Protein AF-A0A8T2REL7-F1 (afdb_monomer)

InterPro domains:
  IPR000504 RNA recognition motif domain [PF00076] (179-246)
  IPR000504 RNA recognition motif domain [PS50102] (177-253)
  IPR000504 RNA recognition motif domain [SM00360] (178-249)
  IPR002698 5-formyltetrahydrofolate cyclo-ligase [PF01812] (17-100)
  IPR002698 5-formyltetrahydrofolate cyclo-ligase [PTHR13017] (2-169)
  IPR012677 Nucleotide-binding alpha-beta plait domain superfamily [G3DSA:3.30.70.330] (175-254)
  IPR024185 5-formyltetrahydrofolate cyclo-ligase-like domain superfamily [G3DSA:3.40.50.10420] (6-113)
  IPR035979 RNA-binding domain superfamily [SSF54928] (173-249)
  IPR037171 NagB/RpiA transferase-like [SSF100950] (8-119)

Secondary structure (DSSP, 8-state):
-GGGGSHHHHHHHPPP--TT-----SEEEE--SEE-TTT--EE--SS-HHHHHHHHHHHTTS--TTSEEEEE--GGGB-S---GGG--TT----SEEE-SS-EEE----SPPP-S--GGG--HHHHHH-HHHHHHHHHHHHHHSSPPP-----------------HHHHHHHSTT--EEEEES--TT--HHHHHHHHHTTT--EEEEEEE--TTSPPEEEEEE-TT--HHHHHHHHTT-EETTEE-EEEE---------

Mean predicted aligned error: 15.56 Å

Sequence (259 aa):
MAEACTPAGVAKYGKPLGLDAKLKVDLIVIGSVAVNPKTGARLGKGEGFAELEYGMLRHMGAIDDSTLVVTSVHDKQLVDDIPTEKLKAHDVPVDVICTPTHIIHTNTTIPKPKGIYWELLSPEKLGQILVLRQLKKQIEEQTGTKLPTGPSEKLPPTAQRKPMRQSIVYERTGNEPCIFVWNLDISTTWRDLRDHASKEGAEVVRVNIFRKGNSRPMARILFKEGTEIENLVNALDKSELRGSMIRAKVNSVPTDGKS

Solvent-accessible surface area (backbone atoms only — not comparable to full-atom values): 15258 Å² total; per-residue (Å²): 120,76,59,51,82,36,77,69,23,36,71,71,74,51,77,90,77,62,84,82,51,90,54,80,48,69,69,44,81,48,80,53,67,32,32,16,70,72,52,13,37,60,39,58,94,78,84,57,59,69,42,48,54,50,10,52,36,31,65,50,63,22,38,56,93,83,36,42,31,33,32,62,46,56,73,88,30,54,39,90,88,55,67,71,89,76,58,54,77,56,51,64,50,32,42,33,42,38,35,96,87,49,77,45,73,18,78,41,84,65,68,64,48,84,31,73,64,44,58,72,38,18,63,57,56,42,69,70,37,62,68,57,44,52,50,53,52,52,49,26,66,74,69,75,44,84,74,60,65,17,67,81,61,87,70,70,83,64,79,67,76,53,73,66,50,75,66,62,52,47,69,74,45,71,87,56,46,48,39,38,36,33,53,37,39,85,84,66,49,61,62,60,54,44,57,59,54,35,71,76,73,45,60,68,73,44,65,49,78,49,78,57,87,92,51,62,22,33,34,41,39,32,36,46,82,93,60,68,58,70,61,51,28,63,62,45,32,67,33,77,48,92,93,22,61,25,39,43,39,71,74,73,78,80,73,88,75,85,127

Foldseek 3Di:
DVLCVDPVNCVVPNDDDALLDDAAAQEDEDEFQAAALQAQQTHHPPQCVVLQVQQSCLVSVRDDQNRAYEYEDEPVRHDNPDDLVPDDLS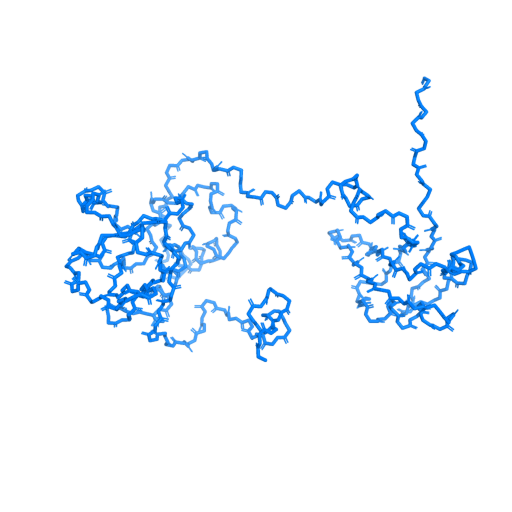RAGHQWYDYPVDIGGNVHPRGGHNHDPQQQAAPVNCVVDVSNVVVQVVVCVVVVHHHHHHHHDDRDPPPPVPVCPPVNVCVVPPPFWKKKKWQADPPDDQCLVQVQLCVVVWAWPDKDWDDDPPGTIMIMTTTDPPDPNVVSQVSQAQDDGPNTRMHMDTDDDPDPDDD

Structure (mmCIF, N/CA/C/O backbone):
data_AF-A0A8T2REL7-F1
#
_entry.id   AF-A0A8T2REL7-F1
#
loop_
_atom_site.group_PDB
_atom_site.id
_atom_site.type_symbol
_atom_site.label_atom_id
_atom_site.label_alt_id
_atom_site.label_comp_id
_atom_site.label_asym_id
_atom_site.label_entity_id
_atom_site.label_seq_id
_atom_site.pdbx_PDB_ins_code
_atom_site.Cartn_x
_atom_site.Cartn_y
_atom_site.Cartn_z
_atom_site.occupancy
_atom_site.B_iso_or_equiv
_atom_site.auth_seq_id
_atom_site.auth_comp_id
_atom_site.auth_asym_id
_atom_site.auth_atom_id
_atom_site.pdbx_PDB_model_num
ATOM 1 N N . MET A 1 1 ? -1.661 2.181 -24.372 1.00 51.91 1 MET A N 1
ATOM 2 C CA . MET A 1 1 ? -2.198 2.142 -22.990 1.00 51.91 1 MET A CA 1
ATOM 3 C C . MET A 1 1 ? -1.220 1.566 -21.963 1.00 51.91 1 MET A C 1
ATOM 5 O O . MET A 1 1 ? -1.124 2.154 -20.898 1.00 51.91 1 MET A O 1
ATOM 9 N N . ALA A 1 2 ? -0.452 0.504 -22.255 1.00 62.19 2 ALA A N 1
ATOM 10 C CA . ALA A 1 2 ? 0.464 -0.120 -21.280 1.00 62.19 2 ALA A CA 1
ATOM 11 C C . ALA A 1 2 ? 1.535 0.817 -20.670 1.00 62.19 2 ALA A C 1
ATOM 13 O O . ALA A 1 2 ? 1.955 0.611 -19.535 1.00 62.19 2 ALA A O 1
ATOM 14 N N . GLU A 1 3 ? 1.950 1.871 -21.387 1.00 75.06 3 GLU A N 1
ATOM 15 C CA . GLU A 1 3 ? 2.966 2.824 -20.910 1.00 75.06 3 GLU A CA 1
ATOM 16 C C . GLU A 1 3 ? 2.556 3.501 -19.590 1.00 75.06 3 GLU A C 1
ATOM 18 O O . GLU A 1 3 ? 3.407 3.680 -18.720 1.00 75.06 3 GLU A O 1
ATOM 23 N N . ALA A 1 4 ? 1.262 3.796 -19.397 1.00 70.94 4 ALA A N 1
ATOM 24 C CA . ALA A 1 4 ? 0.735 4.481 -18.213 1.00 70.94 4 ALA A CA 1
ATOM 25 C C . ALA A 1 4 ? 0.871 3.668 -16.912 1.00 70.94 4 ALA A C 1
ATOM 27 O O . ALA A 1 4 ? 0.966 4.259 -15.842 1.00 70.94 4 ALA A O 1
ATOM 28 N N . CYS A 1 5 ? 0.948 2.335 -16.993 1.00 72.88 5 CYS A N 1
ATOM 29 C CA . CYS A 1 5 ? 1.114 1.445 -15.837 1.00 72.88 5 CYS A CA 1
ATOM 30 C C . CYS A 1 5 ? 2.578 1.313 -15.376 1.00 72.88 5 CYS A C 1
ATOM 32 O O . CYS A 1 5 ? 2.878 0.550 -14.461 1.00 72.88 5 CYS A O 1
ATOM 34 N N . THR A 1 6 ? 3.509 2.034 -16.009 1.00 82.31 6 THR A N 1
ATOM 35 C CA . THR A 1 6 ? 4.918 2.089 -15.596 1.00 82.31 6 THR A CA 1
ATOM 36 C C . THR A 1 6 ? 5.174 3.310 -14.706 1.00 82.31 6 THR A C 1
ATOM 38 O O . THR A 1 6 ? 4.493 4.322 -14.862 1.00 82.31 6 THR A O 1
ATOM 41 N N . PRO A 1 7 ? 6.204 3.310 -13.838 1.00 75.69 7 PRO A N 1
ATOM 42 C CA . PRO A 1 7 ? 6.551 4.500 -13.055 1.00 75.69 7 PRO A CA 1
ATOM 43 C C . PRO A 1 7 ? 6.806 5.750 -13.915 1.00 75.69 7 PRO A C 1
ATOM 45 O O . PRO A 1 7 ? 6.457 6.859 -13.519 1.00 75.69 7 PRO A O 1
ATOM 48 N N . ALA A 1 8 ? 7.392 5.575 -15.106 1.00 77.75 8 ALA A N 1
ATOM 49 C CA . ALA A 1 8 ? 7.617 6.665 -16.054 1.00 77.75 8 ALA A CA 1
ATOM 50 C C . ALA A 1 8 ? 6.302 7.172 -16.667 1.00 77.75 8 ALA A C 1
ATOM 52 O O . ALA A 1 8 ? 6.114 8.378 -16.809 1.00 77.75 8 ALA A O 1
ATOM 53 N N . GLY A 1 9 ? 5.381 6.260 -16.981 1.00 86.06 9 GLY A N 1
ATOM 54 C CA . GLY A 1 9 ? 4.047 6.601 -17.459 1.00 86.06 9 GLY A CA 1
ATOM 55 C C . GLY A 1 9 ? 3.217 7.330 -16.415 1.00 86.06 9 GLY A C 1
ATOM 56 O O . GLY A 1 9 ? 2.662 8.376 -16.727 1.00 86.06 9 GLY A O 1
ATOM 57 N N . VAL A 1 10 ? 3.192 6.851 -15.168 1.00 84.38 10 VAL A N 1
ATOM 58 C CA . VAL A 1 10 ? 2.500 7.538 -14.064 1.00 84.38 10 VAL A CA 1
ATOM 59 C C . VAL A 1 10 ? 3.053 8.951 -13.877 1.00 84.38 10 VAL A C 1
ATOM 61 O O . VAL A 1 10 ? 2.277 9.888 -13.740 1.00 84.38 10 VAL A O 1
ATOM 64 N N . ALA A 1 11 ? 4.373 9.146 -13.946 1.00 80.62 11 ALA A N 1
ATOM 65 C CA . ALA A 1 11 ? 4.969 10.479 -13.836 1.00 80.62 11 ALA A CA 1
ATOM 66 C C . ALA A 1 11 ? 4.634 11.407 -15.021 1.00 80.62 11 ALA A C 1
ATOM 68 O O . ALA A 1 11 ? 4.590 12.624 -14.857 1.00 80.62 11 ALA A O 1
ATOM 69 N N . LYS A 1 12 ? 4.433 10.847 -16.219 1.00 83.62 12 LYS A N 1
ATOM 70 C CA . LYS A 1 12 ? 4.154 11.594 -17.455 1.00 83.62 12 LYS A CA 1
ATOM 71 C C . LYS A 1 12 ? 2.673 11.929 -17.627 1.00 83.62 12 LYS A C 1
ATOM 73 O O . LYS A 1 12 ? 2.352 13.012 -18.104 1.00 83.62 12 LYS A O 1
ATOM 78 N N . TYR A 1 13 ? 1.796 10.987 -17.296 1.00 86.81 13 TYR A N 1
ATOM 79 C CA . TYR A 1 13 ? 0.359 11.053 -17.573 1.00 86.81 13 TYR A CA 1
ATOM 80 C C . TYR A 1 13 ? -0.488 11.249 -16.312 1.00 86.81 13 TYR A C 1
ATOM 82 O O . TYR A 1 13 ? -1.640 11.664 -16.411 1.00 86.81 13 TYR A O 1
ATOM 90 N N . GLY A 1 14 ? 0.054 10.937 -15.135 1.00 83.69 14 GLY A N 1
ATOM 91 C CA . GLY A 1 14 ? -0.641 11.083 -13.864 1.00 83.69 14 GLY A CA 1
ATOM 92 C C . GLY A 1 14 ? -0.699 12.535 -13.400 1.00 83.69 14 GLY A C 1
ATOM 93 O O . GLY A 1 14 ? 0.220 13.325 -13.622 1.00 83.69 14 GLY A O 1
ATOM 94 N N . LYS A 1 15 ? -1.783 12.874 -12.703 1.00 84.50 15 LYS A N 1
ATOM 95 C CA . LYS A 1 15 ? -1.916 14.136 -11.976 1.00 84.50 15 LYS A CA 1
ATOM 96 C C . LYS A 1 15 ? -1.594 13.881 -10.500 1.00 84.50 15 LYS A C 1
ATOM 98 O O . LYS A 1 15 ? -2.269 13.048 -9.896 1.00 84.50 15 LYS A O 1
ATOM 103 N N . PRO A 1 16 ? -0.600 14.566 -9.906 1.00 82.25 16 PRO A N 1
ATOM 104 C CA 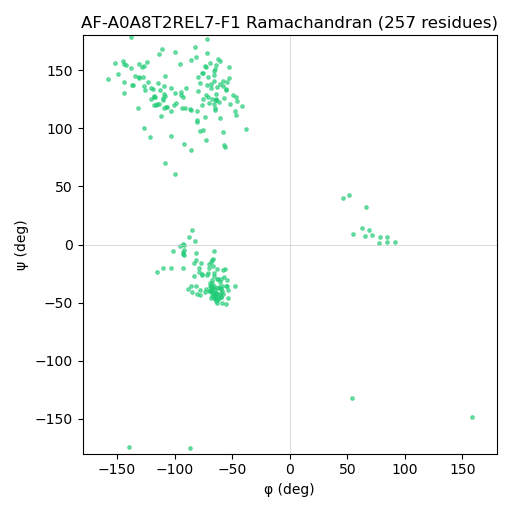. PRO A 1 16 ? -0.339 14.460 -8.476 1.00 82.25 16 PRO A CA 1
ATOM 105 C C . PRO A 1 16 ? -1.577 14.854 -7.666 1.00 82.25 16 PRO A C 1
ATOM 107 O O . PRO A 1 16 ? -2.230 15.852 -7.979 1.00 82.25 16 PRO A O 1
ATOM 110 N N . LEU A 1 17 ? -1.879 14.078 -6.627 1.00 82.38 17 LEU A N 1
ATOM 111 C CA . LEU A 1 17 ? -2.974 14.345 -5.699 1.00 82.38 17 LEU A CA 1
ATOM 112 C C . LEU A 1 17 ? -2.400 14.684 -4.323 1.00 82.38 17 LEU A C 1
ATOM 114 O O . LEU A 1 17 ? -1.488 14.009 -3.843 1.00 82.38 17 LEU A O 1
ATOM 118 N N . GLY A 1 18 ? -2.918 15.755 -3.723 1.00 82.75 18 GLY A N 1
ATOM 119 C CA . GLY A 1 18 ? -2.657 16.112 -2.330 1.00 82.75 18 GLY A CA 1
ATOM 120 C C . GLY A 1 18 ? -3.553 15.330 -1.367 1.00 82.75 18 GLY A C 1
ATOM 121 O O . GLY A 1 18 ? -4.508 14.675 -1.784 1.00 82.75 18 GLY A O 1
ATOM 122 N N . LEU A 1 19 ? -3.257 15.426 -0.069 1.00 80.69 19 LEU A N 1
ATOM 123 C CA . LEU A 1 19 ? -4.054 14.810 1.005 1.00 80.69 19 LEU A CA 1
ATOM 124 C C . LEU A 1 19 ? -5.457 15.430 1.147 1.00 80.69 19 LEU A C 1
ATOM 126 O O . LEU A 1 19 ? -6.350 14.827 1.724 1.00 80.69 19 LEU A O 1
ATOM 130 N N . ASP A 1 20 ? -5.654 16.621 0.596 1.00 83.00 20 ASP A N 1
ATOM 131 C CA . ASP A 1 20 ? -6.901 17.381 0.539 1.00 83.00 20 ASP A CA 1
ATOM 132 C C . ASP A 1 20 ? -7.720 17.113 -0.738 1.00 83.00 20 ASP A C 1
ATOM 134 O O . ASP A 1 20 ? -8.799 17.682 -0.932 1.00 83.00 20 ASP A O 1
ATOM 138 N N . ALA A 1 21 ? -7.221 16.253 -1.633 1.00 85.81 21 ALA A N 1
ATOM 139 C CA . ALA A 1 21 ? -7.908 15.927 -2.872 1.00 85.81 21 ALA A CA 1
ATOM 140 C C . ALA A 1 21 ? -9.245 15.225 -2.594 1.00 85.81 21 ALA A C 1
ATOM 142 O O . ALA A 1 21 ? -9.302 14.173 -1.959 1.00 85.81 21 ALA A O 1
ATOM 143 N N . LYS A 1 22 ? -10.327 15.775 -3.151 1.00 87.69 22 LYS A N 1
ATOM 144 C CA . LYS A 1 22 ? -11.651 15.148 -3.127 1.00 87.69 22 LYS A CA 1
ATOM 145 C C . LYS A 1 22 ? -11.726 14.096 -4.224 1.00 87.69 22 LYS A C 1
ATOM 147 O O . LYS A 1 22 ? -11.831 14.433 -5.402 1.00 87.69 22 LYS A O 1
ATOM 152 N N . LEU A 1 23 ? -11.657 12.832 -3.832 1.00 89.12 23 LEU A N 1
ATOM 153 C CA . LEU A 1 23 ? -11.758 11.695 -4.736 1.00 89.12 23 LEU A CA 1
ATOM 154 C C . LEU A 1 23 ? -12.627 10.612 -4.095 1.00 89.12 23 LEU A C 1
ATOM 156 O O . LEU A 1 23 ? -12.676 10.512 -2.875 1.00 89.12 23 LEU A O 1
ATOM 160 N N . LYS A 1 24 ? -13.301 9.807 -4.912 1.00 94.31 24 LYS A N 1
ATOM 161 C CA . LYS A 1 24 ? -13.996 8.595 -4.474 1.00 94.31 24 LYS A CA 1
ATOM 162 C C . LYS A 1 24 ? -13.339 7.419 -5.181 1.00 94.31 24 LYS A C 1
ATOM 164 O O . LYS A 1 24 ? -13.156 7.471 -6.395 1.00 94.31 24 LYS A O 1
ATOM 169 N N . VAL A 1 25 ? -12.939 6.402 -4.422 1.00 95.44 25 VAL A N 1
ATOM 170 C CA . VAL A 1 25 ? -12.440 5.140 -4.974 1.00 95.44 25 VAL A CA 1
ATOM 171 C C . VAL A 1 25 ? -13.499 4.071 -4.756 1.00 95.44 25 VAL A C 1
ATOM 173 O O . VAL A 1 25 ? -13.848 3.741 -3.619 1.00 95.44 25 VAL A O 1
ATOM 176 N N . ASP A 1 26 ? -13.989 3.522 -5.861 1.00 94.81 26 ASP A N 1
ATOM 177 C CA . ASP A 1 26 ? -14.976 2.439 -5.854 1.00 94.81 26 ASP A CA 1
ATOM 178 C C . ASP A 1 26 ? -14.315 1.067 -5.668 1.00 94.81 26 ASP A C 1
ATOM 180 O O . ASP A 1 26 ? -14.920 0.139 -5.129 1.00 94.81 26 ASP A O 1
ATOM 184 N N . LEU A 1 27 ? -13.048 0.952 -6.084 1.00 96.62 27 LEU A N 1
ATOM 185 C CA . LEU A 1 27 ? -12.304 -0.298 -6.113 1.00 96.62 27 LEU A CA 1
ATOM 186 C C . LEU A 1 27 ? -10.823 -0.112 -5.759 1.00 96.62 27 LEU A C 1
ATOM 188 O O . LEU A 1 27 ? -10.116 0.683 -6.376 1.00 96.62 27 LEU A O 1
ATOM 192 N N . ILE A 1 28 ? -10.334 -0.936 -4.835 1.00 97.62 28 ILE A N 1
ATOM 193 C CA . ILE A 1 28 ? -8.916 -1.092 -4.511 1.00 97.62 28 ILE A CA 1
ATOM 194 C C . ILE A 1 28 ? -8.447 -2.449 -5.021 1.00 97.62 28 ILE A C 1
ATOM 196 O O . ILE A 1 28 ? -9.020 -3.476 -4.670 1.00 97.62 28 ILE A O 1
ATOM 200 N N . VAL A 1 29 ? -7.365 -2.462 -5.799 1.00 97.31 29 VAL A N 1
ATOM 201 C CA . VAL A 1 29 ? -6.674 -3.701 -6.174 1.00 97.31 29 VAL A CA 1
ATOM 202 C C . VAL A 1 29 ? -5.407 -3.825 -5.340 1.00 97.31 29 VAL A C 1
ATOM 204 O O . VAL A 1 29 ? -4.497 -3.008 -5.467 1.00 97.31 29 VAL A O 1
ATOM 207 N N . ILE A 1 30 ? -5.346 -4.847 -4.488 1.00 96.19 30 ILE A N 1
ATOM 208 C CA . ILE A 1 30 ? -4.239 -5.077 -3.559 1.00 96.19 30 ILE A CA 1
ATOM 209 C C . ILE A 1 30 ? -3.484 -6.362 -3.902 1.00 96.19 30 ILE A C 1
ATOM 211 O O . ILE A 1 30 ? -4.071 -7.393 -4.241 1.00 96.19 30 ILE A O 1
ATOM 215 N N . GLY A 1 31 ? -2.156 -6.309 -3.819 1.00 94.81 31 GLY A N 1
ATOM 216 C CA . GLY A 1 31 ? -1.303 -7.481 -4.007 1.00 94.81 31 GLY A CA 1
ATOM 217 C C . GLY A 1 31 ? -1.280 -8.376 -2.767 1.00 94.81 31 GLY A C 1
ATOM 218 O O . GLY A 1 31 ? -1.153 -7.883 -1.645 1.00 94.81 31 GLY A O 1
ATOM 219 N N . SER A 1 32 ? -1.326 -9.691 -2.981 1.00 96.69 32 SER A N 1
ATOM 220 C CA . SER A 1 32 ? -1.293 -10.697 -1.912 1.00 96.69 32 SER A CA 1
ATOM 221 C C . SER A 1 32 ? -0.252 -11.781 -2.206 1.00 96.69 32 SER A C 1
ATOM 223 O O . SER A 1 32 ? -0.044 -12.169 -3.354 1.00 96.69 32 SER A O 1
ATOM 225 N N . VAL A 1 33 ? 0.415 -12.272 -1.159 1.00 96.44 33 VAL A N 1
ATOM 226 C CA . VAL A 1 33 ? 1.279 -13.463 -1.211 1.00 96.44 33 VAL A CA 1
ATOM 227 C C . VAL A 1 33 ? 0.430 -14.727 -1.127 1.00 96.44 33 VAL A C 1
ATOM 229 O O . VAL A 1 33 ? 0.672 -15.668 -1.878 1.00 96.44 33 VAL A O 1
ATOM 232 N N . ALA A 1 34 ? -0.570 -14.734 -0.250 1.00 97.06 34 ALA A N 1
ATOM 233 C CA . ALA A 1 34 ? -1.530 -15.820 -0.103 1.00 97.06 34 ALA A CA 1
ATOM 234 C C . ALA A 1 34 ? -2.868 -15.278 0.418 1.00 97.06 34 ALA A C 1
ATOM 236 O O . ALA A 1 34 ? -2.896 -14.209 1.034 1.00 97.06 34 ALA A O 1
ATOM 237 N N . VAL A 1 35 ? -3.966 -15.986 0.155 1.00 98.25 35 VAL A N 1
ATOM 238 C CA . VAL A 1 35 ? -5.318 -15.560 0.538 1.00 98.25 35 VAL A CA 1
ATOM 239 C C . VAL A 1 35 ? -6.166 -16.762 0.928 1.00 98.25 35 VAL A C 1
ATOM 241 O O . VAL A 1 35 ? -6.119 -17.794 0.265 1.00 98.25 35 VAL A O 1
ATOM 244 N N . ASN A 1 36 ? -6.977 -16.607 1.969 1.00 98.31 36 ASN A N 1
ATOM 245 C CA . ASN A 1 36 ? -7.982 -17.581 2.347 1.00 98.31 36 ASN A CA 1
ATOM 246 C C . ASN A 1 36 ? -9.291 -17.322 1.584 1.00 98.31 36 ASN A C 1
ATOM 248 O O . ASN A 1 36 ? -9.910 -16.272 1.783 1.00 98.31 36 ASN A O 1
ATOM 252 N N . PRO A 1 37 ? -9.740 -18.260 0.726 1.00 97.75 37 PRO A N 1
ATOM 253 C CA . PRO A 1 37 ? -10.913 -18.053 -0.119 1.00 97.75 37 PRO A CA 1
ATOM 254 C C . PRO A 1 37 ? -12.236 -18.019 0.654 1.00 97.75 37 PRO A C 1
ATOM 256 O O . PRO A 1 37 ? -13.214 -17.483 0.143 1.00 97.75 37 PRO A O 1
ATOM 259 N N . LYS A 1 38 ? -12.278 -18.571 1.873 1.00 97.38 38 LYS A N 1
ATOM 260 C CA . LYS A 1 38 ? -13.487 -18.633 2.709 1.00 97.38 38 LYS A CA 1
ATOM 261 C C . LYS A 1 38 ? -13.643 -17.398 3.586 1.00 97.38 38 LYS A C 1
ATOM 263 O O . LYS A 1 38 ? -14.758 -16.952 3.810 1.00 97.38 38 LYS A O 1
ATOM 268 N N . THR A 1 39 ? -12.538 -16.872 4.114 1.00 97.94 39 THR A N 1
ATOM 269 C CA . THR A 1 39 ? -12.576 -15.766 5.084 1.00 97.94 39 THR A CA 1
ATOM 270 C C . THR A 1 39 ? -12.205 -14.421 4.477 1.00 97.94 39 THR A C 1
ATOM 272 O O . THR A 1 39 ? -12.515 -13.392 5.068 1.00 97.94 39 THR A O 1
ATOM 275 N N . GLY A 1 40 ? -11.512 -14.395 3.334 1.00 97.88 40 GLY A N 1
ATOM 276 C CA . GLY A 1 40 ? -10.927 -13.175 2.773 1.00 97.88 40 GLY A CA 1
ATOM 277 C C . GLY A 1 40 ? -9.715 -12.654 3.549 1.00 97.88 40 GLY A C 1
ATOM 278 O O . GLY A 1 40 ? -9.211 -11.571 3.246 1.00 97.88 40 GLY A O 1
ATOM 279 N N . ALA A 1 41 ? -9.215 -13.413 4.529 1.00 98.00 41 ALA A N 1
ATOM 280 C CA . ALA A 1 41 ? -7.944 -13.119 5.172 1.00 98.00 41 ALA A CA 1
ATOM 281 C C . ALA A 1 41 ? -6.813 -13.217 4.141 1.00 98.00 41 ALA A C 1
ATOM 283 O O . ALA A 1 41 ? -6.759 -14.169 3.359 1.00 98.00 41 ALA A O 1
ATOM 284 N N . ARG A 1 42 ? -5.893 -12.252 4.138 1.00 96.31 42 ARG A N 1
ATOM 285 C CA . ARG A 1 42 ? -4.751 -12.249 3.217 1.00 96.31 42 ARG A CA 1
ATOM 286 C C . ARG A 1 42 ? -3.432 -12.107 3.950 1.00 96.31 42 ARG A C 1
ATOM 288 O O . ARG A 1 42 ? -3.347 -11.476 4.998 1.00 96.31 42 ARG A O 1
ATOM 295 N N . LEU A 1 43 ? -2.388 -12.625 3.319 1.00 95.31 43 LEU A N 1
ATOM 296 C CA . LEU A 1 43 ? -1.007 -12.427 3.716 1.00 95.31 43 LEU A CA 1
ATOM 297 C C . LEU A 1 43 ? -0.319 -11.527 2.688 1.00 95.31 43 LEU A C 1
ATOM 299 O O . LEU A 1 43 ? -0.215 -11.873 1.510 1.00 95.31 43 LEU A O 1
ATOM 303 N N . GLY A 1 44 ? 0.141 -10.356 3.124 1.00 91.25 44 GLY A N 1
ATOM 304 C CA . GLY A 1 44 ? 0.998 -9.478 2.326 1.00 91.25 44 GLY A CA 1
ATOM 305 C C . GLY A 1 44 ? 2.481 -9.832 2.466 1.00 91.25 44 GLY A C 1
ATOM 306 O O . GLY A 1 44 ? 2.858 -10.770 3.160 1.00 91.25 44 GLY A O 1
ATOM 307 N N . LYS A 1 45 ? 3.357 -9.026 1.856 1.00 88.06 45 LYS A N 1
ATOM 308 C CA . LYS A 1 45 ? 4.817 -9.155 2.038 1.00 88.06 45 LYS A CA 1
ATOM 309 C C . LYS A 1 45 ? 5.298 -8.805 3.456 1.00 88.06 45 LYS A C 1
ATOM 311 O O . LYS A 1 45 ? 6.445 -9.081 3.785 1.00 88.06 45 LYS A O 1
ATOM 316 N N . GLY A 1 46 ? 4.443 -8.181 4.272 1.00 84.25 46 GLY A N 1
ATOM 317 C CA . GLY A 1 46 ? 4.730 -7.835 5.669 1.00 84.25 46 GLY A CA 1
ATOM 318 C C . GLY A 1 46 ? 5.337 -6.446 5.894 1.00 84.25 46 GLY A C 1
ATOM 319 O O . GLY A 1 46 ? 5.615 -6.088 7.031 1.00 84.25 46 GLY A O 1
ATOM 320 N N . GLU A 1 47 ? 5.525 -5.635 4.847 1.00 82.44 47 GLU A N 1
ATOM 321 C CA . GLU A 1 47 ? 6.109 -4.289 4.987 1.00 82.44 47 GLU A CA 1
ATOM 322 C C . GLU A 1 47 ? 5.107 -3.233 5.496 1.00 82.44 47 GLU A C 1
ATOM 324 O O . GLU A 1 47 ? 5.518 -2.201 6.033 1.00 82.44 47 GLU A O 1
ATOM 329 N N . GLY A 1 48 ? 3.799 -3.483 5.368 1.00 88.00 48 GLY A N 1
ATOM 330 C CA . GLY A 1 48 ? 2.738 -2.593 5.856 1.00 88.00 48 GLY A CA 1
ATOM 331 C C . GLY A 1 48 ? 2.344 -1.455 4.904 1.00 88.00 48 GLY A C 1
ATOM 332 O O . GLY A 1 48 ? 1.542 -0.603 5.274 1.00 88.00 48 GLY A O 1
ATOM 333 N N . PHE A 1 49 ? 2.933 -1.372 3.704 1.00 88.06 49 PHE A N 1
ATOM 334 C CA . PHE A 1 49 ? 2.686 -0.253 2.782 1.00 88.06 49 PHE A CA 1
ATOM 335 C C . PHE A 1 49 ? 1.258 -0.226 2.238 1.00 88.06 49 PHE A C 1
ATOM 337 O O . PHE A 1 49 ? 0.658 0.841 2.180 1.00 88.06 49 PHE A O 1
ATOM 344 N N . ALA A 1 50 ? 0.699 -1.381 1.884 1.00 92.31 50 ALA A N 1
ATOM 345 C CA . ALA A 1 50 ? -0.647 -1.436 1.326 1.00 92.31 50 ALA A CA 1
ATOM 346 C C . ALA A 1 50 ? -1.709 -1.082 2.383 1.00 92.31 50 ALA A C 1
ATOM 348 O O . ALA A 1 50 ? -2.692 -0.404 2.096 1.00 92.31 50 ALA A O 1
ATOM 349 N N . GLU A 1 51 ? -1.477 -1.480 3.634 1.00 94.56 51 GLU A N 1
ATOM 350 C CA . GLU A 1 51 ? -2.317 -1.127 4.779 1.00 94.56 51 GLU A CA 1
ATOM 351 C C . GLU A 1 51 ? -2.233 0.378 5.085 1.00 94.56 51 GLU A C 1
ATOM 353 O O . GLU A 1 51 ? -3.241 1.009 5.403 1.00 94.56 51 GLU A O 1
ATOM 358 N N . LEU A 1 52 ? -1.052 0.984 4.923 1.00 93.62 52 LEU A N 1
ATOM 359 C CA . LEU A 1 52 ? -0.856 2.431 5.042 1.00 93.62 52 LEU A CA 1
ATOM 360 C C . LEU A 1 52 ? -1.554 3.218 3.928 1.00 93.62 52 LEU A C 1
ATOM 362 O O . LEU A 1 52 ? -2.195 4.226 4.213 1.00 93.62 52 LEU A O 1
ATOM 366 N N . GLU A 1 53 ? -1.449 2.772 2.676 1.00 92.69 53 GLU A N 1
ATOM 367 C CA . GLU A 1 53 ? -2.153 3.370 1.534 1.00 92.69 53 GLU A CA 1
ATOM 368 C C . GLU A 1 53 ? -3.669 3.321 1.735 1.00 92.69 53 GLU A C 1
ATOM 370 O O . GLU A 1 53 ? -4.348 4.339 1.578 1.00 92.69 53 GLU A O 1
ATOM 375 N N . TYR A 1 54 ? -4.185 2.174 2.185 1.00 96.12 54 TYR A N 1
ATOM 376 C CA . TYR A 1 54 ? -5.582 2.025 2.576 1.00 96.12 54 TYR A CA 1
ATOM 377 C C . TYR A 1 54 ? -5.956 3.006 3.697 1.00 96.12 54 TYR A C 1
ATOM 379 O O . TYR A 1 54 ? -6.930 3.748 3.578 1.00 96.12 54 TYR A O 1
ATOM 387 N N . GLY A 1 55 ? -5.166 3.062 4.774 1.00 95.31 55 GLY A N 1
ATOM 388 C CA . GLY A 1 55 ? -5.404 3.959 5.905 1.00 95.31 55 GLY A CA 1
ATOM 389 C C . GLY A 1 55 ? -5.421 5.440 5.510 1.00 95.31 55 GLY A C 1
ATOM 390 O O . GLY A 1 55 ? -6.285 6.182 5.979 1.00 95.31 55 GLY A O 1
ATOM 391 N N . MET A 1 56 ? -4.521 5.866 4.617 1.00 92.56 56 MET A N 1
ATOM 392 C CA . MET A 1 56 ? -4.498 7.231 4.076 1.00 92.56 56 MET A CA 1
ATOM 393 C C . MET A 1 56 ? -5.759 7.534 3.266 1.00 92.56 56 MET A C 1
ATOM 395 O O . MET A 1 56 ? -6.410 8.543 3.525 1.00 92.56 56 MET A O 1
ATOM 399 N N . LEU A 1 57 ? -6.157 6.652 2.344 1.00 94.44 57 LEU A N 1
ATOM 400 C CA . LEU A 1 57 ? -7.391 6.830 1.572 1.00 94.44 57 LEU A CA 1
ATOM 401 C C . LEU A 1 57 ? -8.628 6.874 2.481 1.00 94.44 57 LEU A C 1
ATOM 403 O O . LEU A 1 57 ? -9.547 7.658 2.240 1.00 94.44 57 LEU A O 1
ATOM 407 N N . ARG A 1 58 ? -8.649 6.058 3.543 1.00 95.06 58 ARG A N 1
ATOM 408 C CA . ARG A 1 58 ? -9.735 6.040 4.532 1.00 95.06 58 ARG A CA 1
ATOM 409 C C . ARG A 1 58 ? -9.805 7.364 5.287 1.00 95.06 58 ARG A C 1
ATOM 411 O O . ARG A 1 58 ? -10.893 7.908 5.444 1.00 95.06 58 ARG A O 1
ATOM 418 N N . HIS A 1 59 ? -8.653 7.906 5.686 1.00 90.94 59 HIS A N 1
ATOM 419 C CA . HIS A 1 59 ? -8.560 9.213 6.334 1.00 90.94 59 HIS A CA 1
ATOM 420 C C . HIS A 1 59 ? -9.010 10.356 5.415 1.00 90.94 59 HIS A C 1
ATOM 422 O O . HIS A 1 59 ? -9.746 11.234 5.850 1.00 90.94 59 HIS A O 1
ATOM 428 N N . MET A 1 60 ? -8.630 10.319 4.135 1.00 90.50 60 MET A N 1
ATOM 429 C CA . MET A 1 60 ? -9.053 11.304 3.130 1.00 90.50 60 MET A CA 1
ATOM 430 C C . MET A 1 60 ? -10.564 11.262 2.831 1.00 90.50 60 MET A C 1
ATOM 432 O O . MET A 1 60 ? -11.056 12.065 2.042 1.00 90.50 60 MET A O 1
ATOM 436 N N . GLY A 1 61 ? -11.308 10.304 3.400 1.00 93.19 61 GLY A N 1
ATOM 437 C CA . GLY A 1 61 ? -12.716 10.068 3.072 1.00 93.19 61 GLY A CA 1
ATOM 438 C C . GLY A 1 61 ? -12.921 9.516 1.659 1.00 93.19 61 GLY A C 1
ATOM 439 O O . GLY A 1 61 ? -14.047 9.477 1.169 1.00 93.19 61 GLY A O 1
ATOM 440 N N . ALA A 1 62 ? -11.842 9.085 1.000 1.00 95.38 62 ALA A N 1
ATOM 441 C CA . ALA A 1 62 ? -11.879 8.603 -0.371 1.00 95.38 62 ALA A CA 1
ATOM 442 C C . ALA A 1 62 ? -12.463 7.194 -0.496 1.00 95.38 62 ALA A C 1
ATOM 444 O O . ALA A 1 62 ? -12.977 6.820 -1.552 1.00 95.38 62 ALA A O 1
ATOM 445 N N . ILE A 1 63 ? -12.375 6.416 0.584 1.00 97.19 63 ILE A N 1
ATOM 446 C CA . ILE A 1 63 ? -12.890 5.052 0.677 1.00 97.19 63 ILE A CA 1
ATOM 447 C C . ILE A 1 63 ? -13.717 4.865 1.936 1.00 97.19 63 ILE A C 1
ATOM 449 O O . ILE A 1 63 ? -13.516 5.539 2.953 1.00 97.19 63 ILE A O 1
ATOM 453 N N . ASP A 1 64 ? -14.622 3.897 1.872 1.00 96.06 64 ASP A N 1
ATOM 454 C CA . ASP A 1 64 ? -15.383 3.452 3.025 1.00 96.06 64 ASP A CA 1
ATOM 455 C C . ASP A 1 64 ? -15.571 1.939 3.083 1.00 96.06 64 ASP A C 1
ATOM 457 O O . ASP A 1 64 ? -14.945 1.201 2.327 1.00 96.06 64 ASP A O 1
ATOM 461 N N . ASP A 1 65 ? -16.365 1.460 4.043 1.00 95.88 65 ASP A N 1
ATOM 462 C CA . ASP A 1 65 ? -16.558 0.021 4.241 1.00 95.88 65 ASP A CA 1
ATOM 463 C C . ASP A 1 65 ? -17.219 -0.643 3.014 1.00 95.88 65 ASP A C 1
ATOM 465 O O . ASP A 1 65 ? -17.045 -1.847 2.810 1.00 95.88 65 ASP A O 1
ATOM 469 N N . SER A 1 66 ? -17.908 0.141 2.170 1.00 95.50 66 SER A N 1
ATOM 470 C CA . SER A 1 66 ? -18.506 -0.319 0.912 1.00 95.50 66 SER A CA 1
ATOM 471 C C . SER A 1 66 ? -17.521 -0.366 -0.261 1.00 95.50 66 SER A C 1
ATOM 473 O O . SER A 1 66 ? -17.804 -1.036 -1.251 1.00 95.50 66 SER A O 1
ATOM 475 N N . THR A 1 67 ? -16.355 0.289 -0.164 1.00 97.81 67 THR A N 1
ATOM 476 C CA . THR A 1 67 ? -15.324 0.230 -1.212 1.00 97.81 67 THR A CA 1
ATOM 477 C C . THR A 1 67 ? -14.803 -1.199 -1.345 1.00 97.81 67 THR A C 1
ATOM 479 O O . THR A 1 67 ? -14.318 -1.776 -0.368 1.00 97.81 67 THR A O 1
ATOM 482 N N . LEU A 1 68 ? -14.861 -1.762 -2.555 1.00 97.81 68 LEU A N 1
ATOM 483 C CA . LEU A 1 68 ? -14.422 -3.133 -2.812 1.00 97.81 68 LEU A CA 1
ATOM 484 C C . LEU A 1 68 ? -12.899 -3.253 -2.745 1.00 97.81 68 LEU A C 1
ATOM 486 O O . LEU A 1 68 ? -12.172 -2.438 -3.312 1.00 97.81 68 LEU A O 1
ATOM 490 N N . VAL A 1 69 ? -12.420 -4.314 -2.104 1.00 98.50 69 VAL A N 1
ATOM 491 C CA . VAL A 1 69 ? -11.012 -4.708 -2.084 1.00 98.50 69 VAL A CA 1
ATOM 492 C C . VAL A 1 69 ? -10.859 -6.009 -2.860 1.00 98.50 69 VAL A C 1
ATOM 494 O O . VAL A 1 69 ? -11.309 -7.072 -2.434 1.00 98.50 69 VAL A O 1
ATOM 497 N N . VAL A 1 70 ? -10.209 -5.925 -4.015 1.00 98.56 70 VAL A N 1
ATOM 498 C CA . VAL A 1 70 ? -9.967 -7.047 -4.922 1.00 98.56 70 VAL A CA 1
ATOM 499 C C . VAL A 1 70 ? -8.495 -7.422 -4.881 1.00 98.56 70 VAL A C 1
ATOM 501 O O . VAL A 1 70 ? -7.613 -6.567 -4.800 1.00 98.56 70 VAL A O 1
ATOM 504 N N . THR A 1 71 ? -8.205 -8.709 -5.003 1.00 98.38 71 THR A N 1
ATOM 505 C CA . THR A 1 71 ? -6.843 -9.188 -5.232 1.00 98.38 71 THR A CA 1
ATOM 506 C C . THR A 1 71 ? -6.794 -10.129 -6.426 1.00 98.38 71 THR A C 1
ATOM 508 O O . THR A 1 71 ? -7.785 -10.774 -6.765 1.00 98.38 71 THR A O 1
ATOM 511 N N . SER A 1 72 ? -5.632 -10.196 -7.074 1.00 97.62 72 SER A N 1
ATOM 512 C CA . SER A 1 72 ? -5.353 -11.185 -8.116 1.00 97.62 72 SER A CA 1
ATOM 513 C C . SER A 1 72 ? -4.206 -12.073 -7.662 1.00 97.62 72 SER A C 1
ATOM 515 O O . SER A 1 72 ? -3.158 -11.572 -7.248 1.00 97.62 72 SER A O 1
ATOM 517 N N . VAL A 1 73 ? -4.429 -13.384 -7.692 1.00 98.06 73 VAL A N 1
ATOM 518 C CA . VAL A 1 73 ? -3.467 -14.393 -7.239 1.00 98.06 73 VAL A CA 1
ATOM 519 C C . VAL A 1 73 ? -3.566 -15.645 -8.106 1.00 98.06 73 VAL A C 1
ATOM 521 O O . VAL A 1 73 ? -4.580 -15.894 -8.750 1.00 98.06 73 VAL A O 1
ATOM 524 N N . HIS A 1 74 ? -2.513 -16.455 -8.134 1.00 98.19 74 HIS A N 1
ATOM 525 C CA . HIS A 1 74 ? -2.572 -17.782 -8.741 1.00 98.19 74 HIS A CA 1
ATOM 526 C C . HIS A 1 74 ? -3.363 -18.746 -7.841 1.00 98.19 74 HIS A C 1
ATOM 528 O O . HIS A 1 74 ? -3.336 -18.609 -6.621 1.00 98.19 74 HIS A O 1
ATOM 534 N N . ASP A 1 75 ? -3.976 -19.790 -8.403 1.00 97.81 75 ASP A N 1
ATOM 535 C CA . ASP A 1 75 ? -4.761 -20.788 -7.649 1.00 97.81 75 ASP A CA 1
ATOM 536 C C . ASP A 1 75 ? -3.968 -21.440 -6.499 1.00 97.81 75 ASP A C 1
ATOM 538 O O . ASP A 1 75 ? -4.502 -21.744 -5.441 1.00 97.81 75 ASP A O 1
ATOM 542 N N . LYS A 1 76 ? -2.647 -21.568 -6.672 1.00 97.50 76 LYS A N 1
ATOM 543 C CA . LYS A 1 76 ? -1.691 -22.084 -5.664 1.00 97.50 76 LYS A CA 1
ATOM 544 C C . LYS A 1 76 ? -1.489 -21.171 -4.448 1.00 97.50 76 LYS A C 1
ATOM 546 O O . LYS A 1 76 ? -0.875 -21.592 -3.476 1.00 97.50 76 LYS A O 1
ATOM 551 N N . GLN A 1 77 ? -1.917 -19.917 -4.531 1.00 98.00 77 GLN A N 1
ATOM 552 C CA . GLN A 1 77 ? -1.836 -18.943 -3.442 1.00 98.00 77 GLN A CA 1
ATOM 553 C C . GLN A 1 77 ? -3.143 -18.888 -2.636 1.00 98.00 77 GLN A C 1
ATOM 555 O O . GLN A 1 77 ? -3.218 -18.139 -1.661 1.00 98.00 77 GLN A O 1
ATOM 560 N N . LEU A 1 78 ? -4.158 -19.670 -3.025 1.00 98.19 78 LEU A N 1
ATOM 561 C CA . LEU A 1 78 ? -5.327 -19.922 -2.194 1.00 98.19 78 LEU A CA 1
ATOM 562 C C . LEU A 1 78 ? -4.947 -20.927 -1.105 1.00 98.19 78 LEU A C 1
ATOM 564 O O . LEU A 1 78 ? -4.524 -22.043 -1.405 1.00 98.19 78 LEU A O 1
ATOM 568 N N . VAL A 1 79 ? -5.070 -20.524 0.156 1.00 97.25 79 VAL A N 1
ATOM 569 C CA . VAL A 1 79 ? -4.666 -21.333 1.313 1.00 97.25 79 VAL A CA 1
ATOM 570 C C . VAL A 1 79 ? -5.721 -21.259 2.409 1.00 97.25 79 VAL A C 1
ATOM 572 O O . VAL A 1 79 ? -6.217 -20.186 2.731 1.00 97.25 79 VAL A O 1
ATOM 575 N N . ASP A 1 80 ? -6.042 -22.391 3.027 1.00 94.56 80 ASP A N 1
ATOM 576 C CA . ASP A 1 80 ? -7.031 -22.428 4.113 1.00 94.56 80 ASP A CA 1
ATOM 577 C C . ASP A 1 80 ? -6.434 -22.020 5.479 1.00 94.56 80 ASP A C 1
ATOM 579 O O . ASP A 1 80 ? -7.178 -21.702 6.405 1.00 94.56 80 ASP A O 1
ATOM 583 N N . ASP A 1 81 ? -5.103 -21.957 5.603 1.00 92.69 81 ASP A N 1
ATOM 584 C CA . ASP A 1 81 ? -4.379 -21.705 6.860 1.00 92.69 81 ASP A CA 1
ATOM 585 C C . ASP A 1 81 ? -3.927 -20.238 7.003 1.00 92.69 81 ASP A C 1
ATOM 587 O O . ASP A 1 81 ? -2.740 -19.913 7.054 1.00 92.69 81 ASP A O 1
ATOM 591 N N . ILE A 1 82 ? -4.898 -19.320 7.015 1.00 95.50 82 ILE A N 1
ATOM 592 C CA . ILE A 1 82 ? -4.681 -17.929 7.450 1.00 95.50 82 ILE A CA 1
ATOM 593 C C . ILE A 1 82 ? -5.641 -17.657 8.613 1.00 95.50 82 ILE A C 1
ATOM 595 O O . ILE A 1 82 ? -6.794 -17.285 8.371 1.00 95.50 82 ILE A O 1
ATOM 599 N N . PRO A 1 83 ? -5.194 -17.871 9.863 1.00 92.88 83 PRO A N 1
ATOM 600 C CA . PRO A 1 83 ? -6.030 -17.702 11.047 1.00 92.88 83 PRO A CA 1
ATOM 601 C C . PRO A 1 83 ? -6.441 -16.240 11.238 1.00 92.88 83 PRO A C 1
ATOM 603 O O . PRO A 1 83 ? -5.595 -15.354 11.391 1.00 92.88 83 PRO A O 1
ATOM 606 N N . THR A 1 84 ? -7.749 -15.988 11.257 1.00 93.44 84 THR A N 1
ATOM 607 C CA . THR A 1 84 ? -8.326 -14.641 11.378 1.00 93.44 84 THR A CA 1
ATOM 608 C C . THR A 1 84 ? -7.989 -13.964 12.704 1.00 93.44 84 THR A C 1
ATOM 610 O O . THR A 1 84 ? -7.841 -12.751 12.759 1.00 93.44 84 THR A O 1
ATOM 613 N N . GLU A 1 85 ? -7.802 -14.742 13.766 1.00 92.19 85 GLU A N 1
ATOM 614 C CA . GLU A 1 85 ? -7.446 -14.282 15.108 1.00 92.19 85 GLU A CA 1
ATOM 615 C C . GLU A 1 85 ? -6.013 -13.740 15.212 1.00 92.19 85 GLU A C 1
ATOM 617 O O . GLU A 1 85 ? -5.687 -13.045 16.171 1.00 92.19 85 GLU A O 1
ATOM 622 N N . LYS A 1 86 ? -5.151 -14.041 14.230 1.00 92.69 86 LYS A N 1
ATOM 623 C CA . LYS A 1 86 ? -3.792 -13.484 14.150 1.00 92.69 86 LYS A CA 1
ATOM 624 C C . LYS A 1 86 ? -3.722 -12.211 13.310 1.00 92.69 86 LYS A C 1
ATOM 626 O O . LYS A 1 86 ? -2.656 -11.594 13.257 1.00 92.69 86 LYS A O 1
ATOM 631 N N . LEU A 1 87 ? -4.821 -11.831 12.655 1.00 93.19 87 LEU A N 1
ATOM 632 C CA . LEU A 1 87 ? -4.886 -10.582 11.911 1.00 93.19 87 LEU A CA 1
ATOM 633 C C . LEU A 1 87 ? -4.851 -9.403 12.875 1.00 93.19 87 LEU A C 1
ATOM 635 O O . LEU A 1 87 ? -5.486 -9.387 13.930 1.00 93.19 87 LEU A O 1
ATOM 639 N N . LYS A 1 88 ? -4.092 -8.390 12.489 1.00 93.69 88 LYS A N 1
ATOM 640 C CA . LYS A 1 88 ? -4.003 -7.127 13.203 1.00 93.69 88 LYS A CA 1
ATOM 641 C C . LYS A 1 88 ? -5.134 -6.214 12.748 1.00 93.69 88 LYS A C 1
ATOM 643 O O . LYS A 1 88 ? -5.632 -6.321 11.634 1.00 93.69 88 LYS A O 1
ATOM 648 N N . ALA A 1 89 ? -5.473 -5.229 13.577 1.00 93.88 89 ALA A N 1
ATOM 649 C CA . ALA A 1 89 ? -6.533 -4.261 13.273 1.00 93.88 89 ALA A CA 1
ATOM 650 C C . ALA A 1 89 ? -6.315 -3.465 11.967 1.00 93.88 89 ALA A C 1
ATOM 652 O O . ALA A 1 89 ? -7.266 -2.923 11.410 1.00 93.88 89 ALA A O 1
ATOM 653 N N . HIS A 1 90 ? -5.071 -3.377 11.488 1.00 94.19 90 HIS A N 1
ATOM 654 C CA . HIS A 1 90 ? -4.716 -2.705 10.238 1.00 94.19 90 HIS A CA 1
ATOM 655 C C . HIS A 1 90 ? -4.682 -3.626 9.014 1.00 94.19 90 HIS A C 1
ATOM 657 O O . HIS A 1 90 ? -4.525 -3.122 7.903 1.00 94.19 90 HIS A O 1
ATOM 663 N N . ASP A 1 91 ? -4.811 -4.943 9.184 1.00 95.94 91 ASP A N 1
ATOM 664 C CA . ASP A 1 91 ? -4.794 -5.865 8.054 1.00 95.94 91 ASP A CA 1
ATOM 665 C C . ASP A 1 91 ? -6.078 -5.699 7.234 1.00 95.94 91 ASP A C 1
ATOM 667 O O . ASP A 1 91 ? -7.191 -5.826 7.739 1.00 95.94 91 ASP A O 1
ATOM 671 N N . VAL A 1 92 ? -5.922 -5.379 5.946 1.00 97.38 92 VAL A N 1
ATOM 672 C CA . VAL A 1 92 ? -7.063 -5.161 5.041 1.00 97.38 92 VAL A CA 1
ATOM 673 C C . VAL A 1 92 ? -7.518 -6.511 4.473 1.00 97.38 92 VAL A C 1
ATOM 675 O O . VAL A 1 92 ? -6.732 -7.110 3.730 1.00 97.38 92 VAL A O 1
ATOM 678 N N . PRO A 1 93 ? -8.741 -6.991 4.759 1.00 97.50 93 PRO A N 1
ATOM 679 C CA . PRO A 1 93 ? -9.275 -8.202 4.139 1.00 97.50 93 PRO A CA 1
ATOM 680 C C . PRO A 1 93 ? -9.633 -7.959 2.666 1.00 97.50 93 PRO A C 1
ATOM 682 O O . PRO A 1 93 ? -9.732 -6.815 2.221 1.00 97.50 93 PRO A O 1
ATOM 685 N N . VAL A 1 94 ? -9.827 -9.035 1.903 1.00 98.25 94 VAL A N 1
ATOM 686 C CA . VAL A 1 94 ? -10.253 -8.956 0.498 1.00 98.25 94 VAL A CA 1
ATOM 687 C C . VAL A 1 94 ? -11.692 -9.428 0.336 1.00 98.25 94 VAL A C 1
ATOM 689 O O . VAL A 1 94 ? -12.082 -10.458 0.886 1.00 98.25 94 VAL A O 1
ATOM 692 N N . ASP A 1 95 ? -12.466 -8.681 -0.446 1.00 98.56 95 ASP A N 1
ATOM 693 C CA . ASP A 1 95 ? -13.867 -8.977 -0.758 1.00 98.56 95 ASP A CA 1
ATOM 694 C C . ASP A 1 95 ? -13.979 -9.940 -1.950 1.00 98.56 95 ASP A C 1
ATOM 696 O O . ASP A 1 95 ? -14.864 -10.798 -1.992 1.00 98.56 95 ASP A O 1
ATOM 700 N N . VAL A 1 96 ? -13.071 -9.804 -2.925 1.00 98.69 96 VAL A N 1
ATOM 701 C C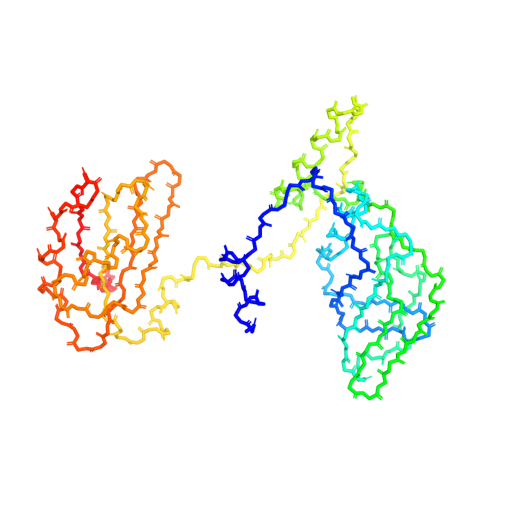A . VAL A 1 96 ? -13.056 -10.614 -4.150 1.00 98.69 96 VAL A CA 1
ATOM 702 C C . VAL A 1 96 ? -11.640 -11.071 -4.480 1.00 98.69 96 VAL A C 1
ATOM 704 O O . VAL A 1 96 ? -10.678 -10.299 -4.427 1.00 98.69 96 VAL A O 1
ATOM 707 N N . ILE A 1 97 ? -11.523 -12.333 -4.871 1.00 98.62 97 ILE A N 1
ATOM 708 C CA . ILE A 1 97 ? -10.275 -12.959 -5.288 1.00 98.62 97 ILE A CA 1
ATOM 709 C C . ILE A 1 97 ? -10.425 -13.399 -6.738 1.00 98.62 97 ILE A C 1
ATOM 711 O O . ILE A 1 97 ? -11.281 -14.221 -7.057 1.00 98.62 97 ILE A O 1
ATOM 715 N N . CYS A 1 98 ? -9.572 -12.868 -7.604 1.00 98.50 98 CYS A N 1
ATOM 716 C CA . CYS A 1 98 ? -9.490 -13.276 -8.998 1.00 98.50 98 CYS A CA 1
ATOM 717 C C . CYS A 1 98 ? -8.304 -14.225 -9.179 1.00 98.50 98 CYS A C 1
ATOM 719 O O . CYS A 1 98 ? -7.155 -13.836 -8.949 1.00 98.50 98 CYS A O 1
ATOM 721 N N . THR A 1 99 ? -8.572 -15.447 -9.628 1.00 98.12 99 THR A N 1
ATOM 722 C CA . THR A 1 99 ? -7.551 -16.379 -10.118 1.00 98.12 99 THR A CA 1
ATOM 723 C C . THR A 1 99 ? -7.696 -16.578 -11.626 1.00 98.12 99 THR A C 1
ATOM 725 O O . THR A 1 99 ? -8.703 -16.165 -12.205 1.00 98.12 99 THR A O 1
ATOM 728 N N . PRO A 1 100 ? -6.716 -17.204 -12.305 1.00 98.25 100 PRO A N 1
ATOM 729 C CA . PRO A 1 100 ? -6.872 -17.572 -13.710 1.00 98.25 100 PRO A CA 1
ATOM 730 C C . PRO A 1 100 ? -8.094 -18.454 -14.002 1.00 98.25 100 PRO A C 1
ATOM 732 O O . PRO A 1 100 ? -8.525 -18.509 -15.150 1.00 98.25 100 PRO A O 1
ATOM 735 N N . THR A 1 101 ? -8.635 -19.154 -12.997 1.00 97.50 101 THR A N 1
ATOM 736 C CA . THR A 1 101 ? -9.712 -20.136 -13.187 1.00 97.50 101 THR A CA 1
ATOM 737 C C . THR A 1 101 ? -11.035 -19.754 -12.520 1.00 97.50 101 THR A C 1
ATOM 739 O O . THR A 1 101 ? -12.081 -20.208 -12.978 1.00 97.50 101 THR A O 1
ATOM 742 N N . HIS A 1 102 ? -11.026 -18.911 -11.483 1.00 96.06 102 HIS A N 1
ATOM 743 C CA . HIS A 1 102 ? -12.226 -18.570 -10.718 1.00 96.06 102 HIS A CA 1
ATOM 744 C C . HIS A 1 102 ? -12.235 -17.109 -10.256 1.00 96.06 102 HIS A C 1
ATOM 746 O O . HIS A 1 102 ? -11.197 -16.483 -10.040 1.00 96.06 102 HIS A O 1
ATOM 752 N N . ILE A 1 103 ? -13.442 -16.590 -10.030 1.00 98.44 103 ILE A N 1
ATOM 753 C CA . ILE A 1 103 ? -13.684 -15.359 -9.275 1.00 98.44 103 ILE A CA 1
ATOM 754 C C . ILE A 1 103 ? -14.426 -15.764 -8.005 1.00 98.44 103 ILE A C 1
ATOM 756 O O . ILE A 1 103 ? -15.494 -16.370 -8.075 1.00 98.44 103 ILE A O 1
ATOM 760 N N . ILE A 1 104 ? -13.848 -15.459 -6.847 1.00 98.50 104 ILE A N 1
ATOM 761 C CA . ILE A 1 104 ? -14.355 -15.883 -5.541 1.00 98.50 104 ILE A CA 1
ATOM 762 C C . ILE A 1 104 ? -14.773 -14.642 -4.760 1.00 98.50 104 ILE A C 1
ATOM 764 O O . ILE A 1 104 ? -13.944 -13.776 -4.491 1.00 98.50 104 ILE A O 1
ATOM 768 N N . HIS A 1 105 ? -16.043 -14.575 -4.367 1.00 98.44 105 HIS A N 1
ATOM 769 C CA . HIS A 1 105 ? -16.548 -13.580 -3.422 1.00 98.44 10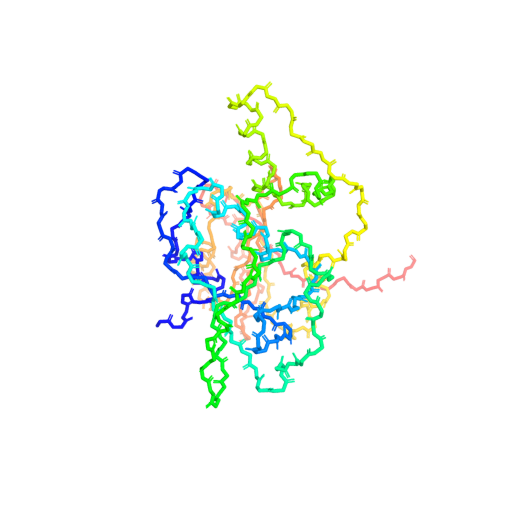5 HIS A CA 1
ATOM 770 C C . HIS A 1 105 ? -16.442 -14.148 -2.010 1.00 98.44 105 HIS A C 1
ATOM 772 O O . HIS A 1 105 ? -17.062 -15.165 -1.703 1.00 98.44 105 HIS A O 1
ATOM 778 N N . THR A 1 106 ? -15.648 -13.508 -1.158 1.00 97.69 106 THR A N 1
ATOM 779 C CA . THR A 1 106 ? -15.320 -14.044 0.173 1.00 97.69 106 THR A CA 1
ATOM 780 C C . THR A 1 106 ? -16.442 -13.817 1.178 1.00 97.69 106 THR A C 1
ATOM 782 O O . THR A 1 106 ? -16.528 -14.542 2.162 1.00 97.69 106 THR A O 1
ATOM 785 N N . ASN A 1 107 ? -17.295 -12.807 0.945 1.00 96.62 107 ASN A N 1
ATOM 786 C CA . ASN A 1 107 ? -18.292 -12.325 1.908 1.00 96.62 107 ASN A CA 1
ATOM 787 C C . ASN A 1 107 ? -17.683 -12.149 3.311 1.00 96.62 107 ASN A C 1
ATOM 789 O O . ASN A 1 107 ? -18.281 -12.529 4.318 1.00 96.62 107 ASN A O 1
ATOM 793 N N . THR A 1 108 ? -16.450 -11.632 3.349 1.00 96.69 108 THR A N 1
ATOM 794 C CA . THR A 1 108 ? -15.650 -11.542 4.567 1.00 96.69 108 THR A CA 1
ATOM 795 C C . THR A 1 108 ? -16.389 -10.797 5.678 1.00 96.69 108 THR A C 1
ATOM 797 O O . THR A 1 108 ? -16.949 -9.721 5.477 1.00 96.69 108 THR A O 1
ATOM 800 N N . THR A 1 109 ? -16.364 -11.365 6.881 1.00 96.19 109 THR A N 1
ATOM 801 C CA . THR A 1 109 ? -16.856 -10.710 8.100 1.00 96.19 109 THR A CA 1
ATOM 802 C C . THR A 1 109 ? -15.742 -9.968 8.840 1.00 96.19 109 THR A C 1
ATOM 804 O O . THR A 1 109 ? -15.977 -9.411 9.912 1.00 96.19 109 THR A O 1
ATOM 807 N N . ILE A 1 110 ? -14.514 -9.990 8.309 1.00 97.19 110 ILE A N 1
ATOM 808 C CA . ILE A 1 110 ? -13.361 -9.319 8.907 1.00 97.19 110 ILE A CA 1
ATOM 809 C C . ILE A 1 110 ? -13.560 -7.806 8.727 1.00 97.19 110 ILE A C 1
ATOM 811 O O . ILE A 1 110 ? -13.791 -7.347 7.605 1.00 97.19 110 ILE A O 1
ATOM 815 N N . PRO A 1 111 ? -13.485 -7.003 9.800 1.00 96.50 111 PRO A N 1
ATOM 816 C CA . PRO A 1 111 ? -13.693 -5.569 9.690 1.00 96.50 111 PRO A CA 1
ATOM 817 C C . PRO A 1 111 ? -12.556 -4.912 8.905 1.00 96.50 111 PRO A C 1
ATOM 819 O O . PRO A 1 111 ? -11.377 -5.148 9.163 1.00 96.50 111 PRO A O 1
ATOM 822 N N . LYS A 1 112 ? -12.917 -4.023 7.979 1.00 97.56 112 LYS A N 1
ATOM 823 C CA . LYS A 1 112 ? -11.945 -3.181 7.279 1.00 97.56 112 LYS A CA 1
ATOM 824 C C . LYS A 1 112 ? -11.357 -2.119 8.227 1.00 97.56 112 LYS A C 1
ATOM 826 O O . LYS A 1 112 ? -12.105 -1.559 9.041 1.00 97.56 112 LYS A O 1
ATOM 831 N N . PRO A 1 113 ? -10.060 -1.776 8.092 1.00 97.00 113 PRO A N 1
ATOM 832 C CA . PRO A 1 113 ? -9.425 -0.716 8.873 1.00 97.00 113 PRO A CA 1
ATOM 833 C C . PRO A 1 113 ? -10.182 0.616 8.809 1.00 97.00 113 PRO A C 1
ATOM 835 O O . PRO A 1 113 ? -10.711 1.009 7.764 1.00 97.00 113 PRO A O 1
ATOM 838 N N . LYS A 1 114 ? -10.217 1.349 9.926 1.00 96.12 114 LYS A N 1
ATOM 839 C CA . LYS A 1 114 ? -10.920 2.647 10.013 1.00 96.12 114 LYS A CA 1
ATOM 840 C C . LYS A 1 114 ? -10.043 3.854 9.691 1.00 96.12 114 LYS A C 1
ATOM 842 O O . LYS A 1 114 ? -10.548 4.966 9.596 1.00 96.12 114 LYS A O 1
ATOM 847 N N . GLY A 1 115 ? -8.752 3.636 9.468 1.00 95.12 115 GLY A N 1
ATOM 848 C CA . GLY A 1 115 ? -7.801 4.688 9.154 1.00 95.12 115 GLY A CA 1
ATOM 849 C C . GLY A 1 115 ? -6.384 4.257 9.480 1.00 95.12 115 GLY A C 1
ATOM 850 O O . GLY A 1 115 ? -6.041 3.078 9.393 1.00 95.12 115 GLY A O 1
ATOM 851 N N . ILE A 1 116 ? -5.570 5.235 9.858 1.00 94.88 116 ILE A N 1
ATOM 852 C CA . ILE A 1 116 ? -4.187 5.028 10.273 1.00 94.88 116 ILE A CA 1
ATOM 853 C C . ILE A 1 116 ? -4.147 4.850 11.792 1.00 94.88 116 ILE A C 1
ATOM 855 O O . ILE A 1 116 ? -4.632 5.704 12.531 1.00 94.88 116 ILE A O 1
ATOM 859 N N . TYR A 1 117 ? -3.523 3.763 12.242 1.00 94.69 117 TYR A N 1
ATOM 860 C CA . TYR A 1 117 ? -3.278 3.465 13.654 1.00 94.69 117 TYR A CA 1
ATOM 861 C C . TYR A 1 117 ? -1.909 4.021 14.060 1.00 94.69 117 TYR A C 1
ATOM 863 O O . TYR A 1 117 ? -0.882 3.350 13.936 1.00 94.69 117 TYR A O 1
ATOM 871 N N . TRP A 1 118 ? -1.872 5.293 14.460 1.00 94.50 118 TRP A N 1
ATOM 872 C CA . TRP A 1 118 ? -0.638 6.043 14.732 1.00 94.50 118 TRP A CA 1
ATOM 873 C C . TRP A 1 118 ? 0.220 5.430 15.848 1.00 94.50 118 TRP A C 1
ATOM 875 O O . TRP A 1 118 ? 1.448 5.458 15.784 1.00 94.50 118 TRP A O 1
ATOM 885 N N . GLU A 1 119 ? -0.424 4.810 16.831 1.00 93.88 119 GLU A N 1
ATOM 886 C CA . GLU A 1 119 ? 0.168 4.053 17.933 1.00 93.88 119 G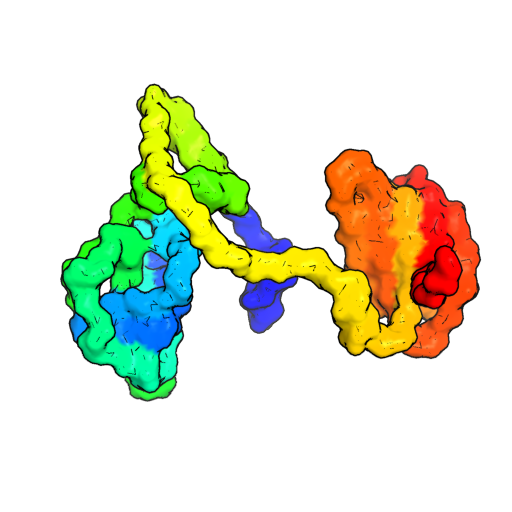LU A CA 1
ATOM 887 C C . GLU A 1 119 ? 0.879 2.767 17.494 1.00 93.88 119 GLU A C 1
ATOM 889 O O . GLU A 1 119 ? 1.623 2.180 18.273 1.00 93.88 119 GLU A O 1
ATOM 894 N N . LEU A 1 120 ? 0.676 2.327 16.251 1.00 92.00 120 LEU A N 1
ATOM 895 C CA . LEU A 1 120 ? 1.374 1.183 15.665 1.00 92.00 120 LEU A CA 1
ATOM 896 C C . LEU A 1 120 ? 2.507 1.612 14.722 1.00 92.00 120 LEU A C 1
ATOM 898 O O . LEU A 1 120 ? 3.249 0.758 14.239 1.00 92.00 120 LEU A O 1
ATOM 902 N N . LEU A 1 121 ? 2.656 2.913 14.444 1.00 91.38 121 LEU A N 1
ATOM 903 C CA . LEU A 1 121 ? 3.670 3.426 13.524 1.00 91.38 121 LEU A CA 1
ATOM 904 C C . LEU A 1 121 ? 4.943 3.828 14.252 1.00 91.38 121 LEU A C 1
ATOM 906 O O . LEU A 1 121 ? 4.951 4.773 15.041 1.00 91.38 121 LEU A O 1
ATOM 910 N N . SER A 1 122 ? 6.030 3.141 13.919 1.00 90.12 122 SER A N 1
ATOM 911 C CA . SER A 1 122 ? 7.354 3.421 14.454 1.00 90.12 122 SER A CA 1
ATOM 912 C C . SER A 1 122 ? 7.872 4.809 14.028 1.00 90.12 122 SER A C 1
ATOM 914 O O . SER A 1 122 ? 7.545 5.301 12.934 1.00 90.12 122 SER A O 1
ATOM 916 N N . PRO A 1 123 ? 8.723 5.457 14.847 1.00 86.56 123 PRO A N 1
ATOM 917 C CA . PRO A 1 123 ? 9.431 6.674 14.454 1.00 86.56 123 PRO A CA 1
ATOM 918 C C . PRO A 1 123 ? 10.233 6.502 13.158 1.00 86.56 123 PRO A C 1
ATOM 920 O O . PRO A 1 123 ? 10.304 7.424 12.344 1.00 86.56 123 PRO A O 1
ATOM 923 N N . GLU A 1 124 ? 10.813 5.320 12.943 1.00 87.69 124 GLU A N 1
ATOM 924 C CA . GLU A 1 124 ? 11.616 5.003 11.767 1.00 87.69 124 GLU A CA 1
ATOM 925 C C . GLU A 1 124 ? 10.759 5.008 10.493 1.00 87.69 124 GLU A C 1
ATOM 927 O O . GLU A 1 124 ? 11.131 5.630 9.493 1.00 87.69 124 GLU A O 1
ATOM 932 N N . LYS A 1 125 ? 9.572 4.389 10.533 1.00 84.88 125 LYS A N 1
ATOM 933 C CA . LYS A 1 125 ? 8.642 4.344 9.393 1.00 84.88 125 LYS A CA 1
ATOM 934 C C . LYS A 1 125 ? 8.053 5.717 9.083 1.00 84.88 125 LYS A C 1
ATOM 936 O O . LYS A 1 125 ? 7.965 6.100 7.915 1.00 84.88 125 LYS A O 1
ATOM 941 N N . LEU A 1 126 ? 7.731 6.499 10.116 1.00 85.38 126 LEU A N 1
ATOM 942 C CA . LEU A 1 126 ? 7.336 7.907 9.972 1.00 85.38 126 LEU A CA 1
ATOM 943 C C . LEU A 1 126 ? 8.454 8.765 9.358 1.00 85.38 126 LEU A C 1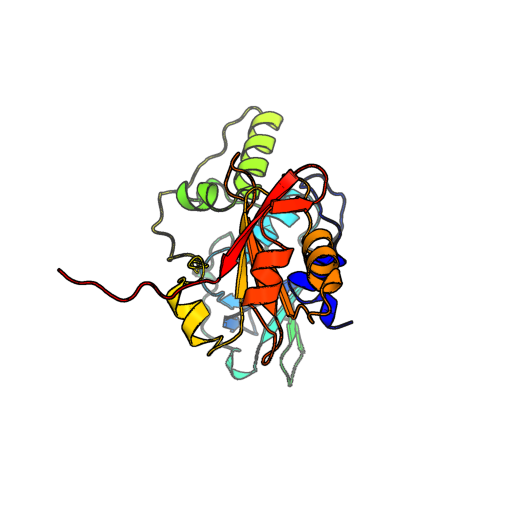
ATOM 945 O O . LEU A 1 126 ? 8.179 9.666 8.565 1.00 85.38 126 LEU A O 1
ATOM 949 N N . GLY A 1 127 ? 9.713 8.485 9.701 1.00 80.75 127 GLY A N 1
ATOM 950 C CA . GLY A 1 127 ? 10.878 9.144 9.112 1.00 80.75 127 GLY A CA 1
ATOM 951 C C . GLY A 1 127 ? 11.084 8.796 7.636 1.00 80.75 127 GLY A C 1
ATOM 952 O O . GLY A 1 127 ? 11.513 9.647 6.855 1.00 80.75 127 GLY A O 1
ATOM 953 N N . GLN A 1 128 ? 10.742 7.570 7.240 1.00 80.69 128 GLN A N 1
ATOM 954 C CA . GLN A 1 128 ? 10.886 7.087 5.871 1.00 80.69 128 GLN A CA 1
ATOM 955 C C . GLN A 1 128 ? 9.788 7.603 4.926 1.00 80.69 128 GLN A C 1
ATOM 957 O O . GLN A 1 128 ? 10.063 7.911 3.764 1.00 80.69 128 GLN A O 1
ATOM 962 N N . ILE A 1 129 ? 8.543 7.685 5.399 1.00 83.06 129 ILE A N 1
ATOM 963 C CA . ILE A 1 129 ? 7.379 7.980 4.557 1.00 83.06 129 ILE A CA 1
ATOM 964 C C . ILE A 1 129 ? 6.949 9.436 4.765 1.00 83.06 129 ILE A C 1
ATOM 966 O O . ILE A 1 129 ? 6.157 9.763 5.648 1.00 83.06 129 ILE A O 1
ATOM 970 N N . LEU A 1 130 ? 7.457 10.329 3.908 1.00 82.19 130 LEU A N 1
ATOM 971 C CA . LEU A 1 130 ? 7.249 11.782 4.020 1.00 82.19 130 LEU A CA 1
ATOM 972 C C . LEU A 1 130 ? 5.772 12.193 4.103 1.00 82.19 130 LEU A C 1
ATOM 974 O O . LEU A 1 130 ? 5.440 13.094 4.874 1.00 82.19 130 LEU A O 1
ATOM 978 N N . VAL A 1 131 ? 4.901 11.530 3.337 1.00 84.19 131 VAL A N 1
ATOM 979 C CA . VAL A 1 131 ? 3.462 11.831 3.312 1.00 84.19 131 VAL A CA 1
ATOM 980 C C . VAL A 1 131 ? 2.790 11.529 4.654 1.00 84.19 131 VAL A C 1
ATOM 982 O O . VAL A 1 131 ? 1.964 12.315 5.103 1.00 84.19 131 VAL A O 1
ATOM 985 N N . LEU A 1 132 ? 3.209 10.477 5.369 1.00 87.81 132 LEU A N 1
ATOM 986 C CA . LEU A 1 132 ? 2.671 10.170 6.698 1.00 87.81 132 LEU A CA 1
ATOM 987 C C . LEU A 1 132 ? 3.082 11.215 7.730 1.00 87.81 132 LEU A C 1
ATOM 989 O O . LEU A 1 132 ? 2.286 11.566 8.593 1.00 87.81 132 LEU A O 1
ATOM 993 N N . ARG A 1 133 ? 4.301 11.755 7.629 1.00 88.00 133 ARG A N 1
ATOM 994 C CA . ARG A 1 133 ? 4.748 12.850 8.498 1.00 88.00 133 ARG A CA 1
ATOM 995 C C . ARG A 1 133 ? 3.953 14.131 8.249 1.00 88.00 133 ARG A C 1
ATOM 997 O O . ARG A 1 133 ? 3.602 14.817 9.203 1.00 88.00 133 ARG A O 1
ATOM 1004 N N . GLN A 1 134 ? 3.691 14.456 6.982 1.00 88.00 134 GLN A N 1
ATOM 1005 C CA . GLN A 1 134 ? 2.851 15.601 6.617 1.00 88.00 134 GLN A CA 1
ATOM 1006 C C . GLN A 1 134 ? 1.434 15.422 7.154 1.00 88.00 134 GLN A C 1
ATOM 1008 O O . GLN A 1 134 ? 0.925 16.322 7.812 1.00 88.00 134 GLN A O 1
ATOM 1013 N N . LEU A 1 135 ? 0.855 14.239 6.950 1.00 89.69 135 LEU A N 1
ATOM 1014 C CA . LEU A 1 135 ? -0.484 13.916 7.414 1.00 89.69 135 LEU A CA 1
ATOM 1015 C C . LEU A 1 135 ? -0.595 13.964 8.943 1.00 89.69 135 LEU A C 1
ATOM 1017 O O . LEU A 1 135 ? -1.497 14.605 9.469 1.00 89.69 135 LEU A O 1
ATOM 1021 N N . LYS A 1 136 ? 0.357 13.354 9.662 1.00 91.69 136 LYS A N 1
ATOM 1022 C CA . LYS A 1 136 ? 0.413 13.400 11.130 1.00 91.69 136 LYS A CA 1
ATOM 1023 C C . LYS A 1 136 ? 0.420 14.841 11.627 1.00 91.69 136 LYS A C 1
ATOM 1025 O O . LYS A 1 136 ? -0.413 15.204 12.446 1.00 91.69 136 LYS A O 1
ATOM 1030 N N . LYS A 1 137 ? 1.316 15.667 11.078 1.00 91.00 137 LYS A N 1
ATOM 1031 C CA . LYS A 1 137 ? 1.430 17.083 11.435 1.00 91.00 137 LYS A CA 1
ATOM 1032 C C . LYS A 1 137 ? 0.126 17.845 11.168 1.00 91.00 137 LYS A C 1
ATOM 1034 O O . LYS A 1 137 ? -0.315 18.589 12.032 1.00 91.00 137 LYS A O 1
ATOM 1039 N N . GLN A 1 138 ? -0.497 17.635 10.007 1.00 89.12 138 GLN A N 1
ATOM 1040 C CA . GLN A 1 138 ? -1.767 18.280 9.660 1.00 89.12 138 GLN A CA 1
ATOM 1041 C C . GLN A 1 138 ? -2.885 17.919 10.642 1.00 89.12 138 GLN A C 1
ATOM 1043 O O . GLN A 1 138 ? -3.620 18.803 11.069 1.00 89.12 138 GLN A O 1
ATOM 1048 N N . ILE A 1 139 ? -2.998 16.644 11.029 1.00 90.56 139 ILE A N 1
ATOM 1049 C CA . ILE A 1 139 ? -4.007 16.210 12.001 1.00 90.56 139 ILE A CA 1
ATOM 1050 C C . ILE A 1 139 ? -3.733 16.843 13.365 1.00 90.56 139 ILE A C 1
ATOM 1052 O O . ILE A 1 139 ? -4.646 17.408 13.952 1.00 90.56 139 ILE A O 1
ATOM 1056 N N . GLU A 1 140 ? -2.487 16.810 13.844 1.00 94.19 140 GLU A N 1
ATOM 1057 C CA . GLU A 1 140 ? -2.114 17.405 15.136 1.00 94.19 140 GLU A CA 1
ATOM 1058 C C . GLU A 1 140 ? -2.397 18.916 15.187 1.00 94.19 140 GLU A C 1
ATOM 1060 O O . GLU A 1 140 ? -2.857 19.426 16.208 1.00 94.19 140 GLU A O 1
ATOM 1065 N N . GLU A 1 141 ? -2.167 19.632 14.081 1.00 92.88 141 GLU A N 1
ATOM 1066 C CA . GLU A 1 141 ? -2.494 21.057 13.943 1.00 92.88 141 GLU A CA 1
ATOM 1067 C C . GLU A 1 141 ? -4.009 21.308 13.942 1.00 92.88 141 GLU A C 1
ATOM 1069 O O . GLU A 1 141 ? -4.471 22.263 14.563 1.00 92.88 141 GLU A O 1
ATOM 1074 N N . GLN A 1 142 ? -4.790 20.451 13.280 1.00 88.94 142 GLN A N 1
ATOM 1075 C CA . GLN A 1 142 ? -6.248 20.583 13.196 1.00 88.94 142 GLN A CA 1
ATOM 1076 C C . GLN A 1 142 ? -6.957 20.220 14.504 1.00 88.94 142 GLN A C 1
ATOM 1078 O O . GLN A 1 142 ? -7.920 20.881 14.886 1.00 88.94 142 GLN A O 1
ATOM 1083 N N . THR A 1 143 ? -6.509 19.166 15.188 1.00 91.75 143 THR A N 1
ATOM 1084 C CA . THR A 1 143 ? -7.144 18.667 16.416 1.00 91.75 143 THR A CA 1
ATOM 1085 C C . THR A 1 143 ? -6.551 19.278 17.683 1.00 91.75 143 THR A C 1
ATOM 1087 O O . THR A 1 143 ? -7.063 19.033 18.777 1.00 91.75 143 THR A O 1
ATOM 1090 N N . GLY A 1 144 ? -5.440 20.017 17.573 1.00 92.94 144 GLY A N 1
ATOM 1091 C CA . GLY A 1 144 ? -4.698 20.571 18.709 1.00 92.94 144 GLY A CA 1
ATOM 1092 C C . GLY A 1 144 ? -4.118 19.507 19.650 1.00 92.94 144 GLY A C 1
ATOM 1093 O O . GLY A 1 144 ? -3.738 19.815 20.778 1.00 92.94 144 GLY A O 1
ATOM 1094 N N . THR A 1 145 ? -4.078 18.244 19.220 1.00 93.12 145 THR A N 1
ATOM 1095 C CA . THR A 1 145 ? -3.700 17.090 20.043 1.00 93.12 145 THR A CA 1
ATOM 1096 C C . THR A 1 145 ? -2.586 16.313 19.376 1.00 93.12 145 THR A C 1
ATOM 1098 O O . THR A 1 145 ? -2.653 15.992 18.194 1.00 93.12 145 THR A O 1
ATOM 1101 N N . LYS A 1 146 ? -1.555 15.978 20.153 1.00 92.81 146 LYS A N 1
ATOM 1102 C CA . LYS A 1 146 ? -0.419 15.202 19.659 1.00 92.81 146 LYS A CA 1
ATOM 1103 C C . LYS A 1 146 ? -0.827 13.745 19.453 1.00 92.81 146 LYS A C 1
ATOM 1105 O O . LYS A 1 146 ? -1.344 13.113 20.373 1.00 92.81 146 LYS A O 1
ATOM 1110 N N . LEU A 1 147 ? -0.558 13.204 18.269 1.00 93.44 147 LEU A N 1
ATOM 1111 C CA . LEU A 1 147 ? -0.882 11.825 17.936 1.00 93.44 147 LEU A CA 1
ATOM 1112 C C . LEU A 1 147 ? 0.163 10.873 18.531 1.00 93.44 147 LEU A C 1
ATOM 1114 O O . LEU A 1 147 ? 1.366 11.183 18.529 1.00 93.44 147 LEU A O 1
ATOM 1118 N N . PRO A 1 148 ? -0.256 9.677 18.981 1.00 93.81 148 PRO A N 1
ATOM 1119 C CA . PRO A 1 148 ? 0.668 8.686 19.508 1.00 93.81 148 PRO A CA 1
ATOM 1120 C C . PRO A 1 148 ? 1.670 8.245 18.435 1.00 93.81 148 PRO A C 1
ATOM 1122 O O . PRO A 1 148 ? 1.461 8.423 17.232 1.00 93.81 148 PRO A O 1
ATOM 1125 N N . THR A 1 149 ? 2.789 7.694 18.884 1.00 90.94 149 THR A N 1
ATOM 1126 C CA . THR A 1 149 ? 3.789 7.054 18.028 1.00 90.94 149 THR A CA 1
ATOM 1127 C C . THR A 1 149 ? 4.022 5.662 18.583 1.00 90.94 149 THR A C 1
ATOM 1129 O O . THR A 1 149 ? 4.114 5.496 19.800 1.00 90.94 149 THR A O 1
ATOM 1132 N N . GLY A 1 150 ? 4.087 4.678 17.699 1.00 90.62 150 GLY A N 1
ATOM 1133 C CA . GLY A 1 150 ? 4.340 3.301 18.073 1.00 90.62 150 GLY A CA 1
ATOM 1134 C C . GLY A 1 150 ? 5.776 3.028 18.509 1.00 90.62 150 GLY A C 1
ATOM 1135 O O . GLY A 1 150 ? 6.631 3.921 18.495 1.00 90.62 150 GLY A O 1
ATOM 1136 N N . PRO A 1 151 ? 6.050 1.783 18.924 1.00 90.00 151 PRO A N 1
ATOM 1137 C CA . PRO A 1 151 ? 7.381 1.371 19.342 1.00 90.00 151 PRO A CA 1
ATOM 1138 C C . PRO A 1 151 ? 8.379 1.448 18.180 1.00 90.00 151 PRO A C 1
ATOM 1140 O O . PRO A 1 151 ? 8.007 1.336 17.011 1.00 90.00 151 PRO A O 1
ATOM 1143 N N . SER A 1 152 ? 9.660 1.619 18.515 1.00 89.31 152 SER A N 1
ATOM 1144 C CA . SER A 1 152 ? 10.750 1.553 17.536 1.00 89.31 152 SER A CA 1
ATOM 1145 C C . SER A 1 152 ? 10.780 0.177 16.875 1.00 89.31 152 SER A C 1
ATOM 1147 O O . SER A 1 152 ? 10.612 -0.848 17.542 1.00 89.31 152 SER A O 1
ATOM 1149 N N . GLU A 1 153 ? 11.001 0.153 15.563 1.00 84.25 153 GLU A N 1
ATOM 1150 C CA . GLU A 1 153 ? 11.106 -1.089 14.805 1.00 84.25 153 GLU A CA 1
ATOM 1151 C C . GLU A 1 153 ? 12.390 -1.128 13.976 1.00 84.25 153 GLU A C 1
ATOM 1153 O O . GLU A 1 153 ? 12.837 -0.134 13.400 1.00 84.25 153 GLU A O 1
ATOM 1158 N N . LYS A 1 154 ? 12.978 -2.322 13.859 1.00 82.00 154 LYS A N 1
ATOM 1159 C CA . LYS A 1 154 ? 14.002 -2.565 12.844 1.00 82.00 154 LYS A CA 1
ATOM 1160 C C . LYS A 1 154 ? 13.295 -2.751 11.517 1.00 82.00 154 LYS A C 1
ATOM 1162 O O . LYS A 1 154 ? 12.808 -3.839 11.215 1.00 82.00 154 LYS A O 1
ATOM 1167 N N . LEU A 1 155 ? 13.248 -1.683 10.735 1.00 72.81 155 LEU A N 1
ATOM 1168 C CA . LEU A 1 155 ? 12.737 -1.771 9.380 1.00 72.81 155 LEU A CA 1
ATOM 1169 C C . LEU A 1 155 ? 13.563 -2.794 8.591 1.00 72.81 155 LEU A C 1
ATOM 1171 O O . LEU A 1 155 ? 14.795 -2.820 8.733 1.00 72.81 155 LEU A O 1
ATOM 1175 N N . PRO A 1 156 ? 12.925 -3.619 7.736 1.00 68.19 156 PRO A N 1
ATOM 1176 C CA . PRO A 1 156 ? 13.684 -4.344 6.734 1.00 68.19 156 PRO A CA 1
ATOM 1177 C C . PRO A 1 156 ? 14.527 -3.321 5.967 1.00 68.19 156 PRO A C 1
ATOM 1179 O O . PRO A 1 156 ? 14.136 -2.148 5.893 1.00 68.19 156 PRO A O 1
ATOM 1182 N N . PRO A 1 157 ? 15.678 -3.712 5.394 1.00 58.88 157 PRO A N 1
ATOM 1183 C CA . PRO A 1 157 ? 16.359 -2.851 4.451 1.00 58.88 157 PRO A CA 1
ATOM 1184 C C . PRO A 1 157 ? 15.352 -2.587 3.339 1.00 58.88 157 PRO A C 1
ATOM 1186 O O . PRO A 1 157 ? 15.171 -3.419 2.452 1.00 58.88 157 PRO A O 1
ATOM 1189 N N . THR A 1 158 ? 14.652 -1.449 3.430 1.00 52.84 158 THR A N 1
ATOM 1190 C CA . THR A 1 158 ? 13.790 -0.946 2.367 1.00 52.84 158 THR A CA 1
ATOM 1191 C C . THR A 1 158 ? 14.633 -1.097 1.154 1.00 52.84 158 THR A C 1
ATOM 1193 O O . THR A 1 158 ? 15.763 -0.605 1.244 1.00 52.84 158 THR A O 1
ATOM 1196 N N . ALA A 1 159 ? 14.141 -1.819 0.135 1.00 39.34 159 ALA A N 1
ATOM 1197 C CA . ALA A 1 159 ? 14.894 -2.107 -1.071 1.00 39.34 159 ALA A CA 1
ATOM 1198 C C . ALA A 1 159 ? 15.674 -0.850 -1.375 1.00 39.34 159 ALA A C 1
ATOM 1200 O O . ALA A 1 159 ? 15.095 0.158 -1.800 1.00 39.34 159 ALA A O 1
ATOM 1201 N N . GLN A 1 160 ? 16.959 -0.855 -0.991 1.00 33.62 160 GLN A N 1
ATOM 1202 C CA . GLN A 1 160 ? 17.745 0.323 -1.199 1.00 33.62 160 GLN A CA 1
ATOM 1203 C C . GLN A 1 160 ? 17.701 0.276 -2.707 1.00 33.62 160 GLN A C 1
ATOM 1205 O O . GLN A 1 160 ? 18.229 -0.654 -3.331 1.00 33.62 160 GLN A O 1
ATOM 1210 N N . ARG A 1 161 ? 17.076 1.278 -3.323 1.00 34.06 161 ARG A N 1
ATOM 1211 C CA . ARG A 1 161 ? 17.711 1.805 -4.502 1.00 34.06 161 ARG A CA 1
ATOM 1212 C C . ARG A 1 161 ? 19.076 2.189 -3.964 1.00 34.06 161 ARG A C 1
ATOM 1214 O O . ARG A 1 161 ? 19.283 3.321 -3.544 1.00 34.06 161 ARG A O 1
ATOM 1221 N N . LYS A 1 162 ? 19.987 1.198 -3.907 1.00 27.09 162 LYS A N 1
ATOM 1222 C CA . LYS A 1 162 ? 21.408 1.423 -3.955 1.00 27.09 162 LYS A CA 1
ATOM 1223 C C . LYS A 1 162 ? 21.446 2.487 -5.034 1.00 27.09 162 LYS A C 1
ATOM 1225 O O . LYS A 1 162 ? 20.896 2.206 -6.112 1.00 27.09 162 LYS A O 1
ATOM 1230 N N . PRO A 1 163 ? 21.934 3.711 -4.762 1.00 33.47 163 PRO A N 1
ATOM 1231 C CA . PRO A 1 163 ? 22.342 4.542 -5.878 1.00 33.47 163 PRO A CA 1
ATOM 1232 C C . PRO A 1 163 ? 23.171 3.581 -6.707 1.00 33.47 163 PRO A C 1
ATOM 1234 O O . PRO A 1 163 ? 24.089 2.976 -6.143 1.00 33.47 163 PRO A O 1
ATOM 1237 N N . MET A 1 164 ? 22.644 3.228 -7.887 1.00 31.08 164 MET A N 1
ATOM 1238 C CA . MET A 1 164 ? 23.025 2.002 -8.580 1.00 31.08 164 MET A CA 1
ATOM 1239 C C . MET A 1 164 ? 24.540 1.991 -8.540 1.00 31.08 164 MET A C 1
ATOM 1241 O O . MET A 1 164 ? 25.126 2.987 -8.972 1.00 31.08 164 MET A O 1
ATOM 1245 N N . ARG A 1 165 ? 25.134 1.012 -7.826 1.00 31.70 165 ARG A N 1
ATOM 1246 C CA . ARG A 1 165 ? 26.565 1.063 -7.474 1.00 31.70 165 ARG A CA 1
ATOM 1247 C C . ARG A 1 165 ? 27.269 1.435 -8.768 1.00 31.70 165 ARG A C 1
ATOM 1249 O O . ARG A 1 165 ? 26.960 0.809 -9.778 1.00 31.70 165 ARG A O 1
ATOM 1256 N N . GLN A 1 166 ? 28.101 2.475 -8.765 1.00 37.84 166 GLN A N 1
ATOM 1257 C CA . GLN A 1 166 ? 28.689 3.009 -9.999 1.00 37.84 166 GLN A CA 1
ATOM 1258 C C . GLN A 1 166 ? 29.259 1.867 -10.865 1.00 37.84 166 GLN A C 1
ATOM 1260 O O . GLN A 1 166 ? 29.036 1.853 -12.069 1.00 37.84 166 GLN A O 1
ATOM 1265 N N . SER A 1 167 ? 29.820 0.838 -10.217 1.00 34.47 167 SER A N 1
ATOM 1266 C CA . SER A 1 167 ? 30.278 -0.425 -10.807 1.00 34.47 167 SER A CA 1
ATOM 1267 C C . SER A 1 167 ? 29.199 -1.342 -11.424 1.00 34.47 167 SER A C 1
ATOM 1269 O O . SER A 1 167 ? 29.436 -1.907 -12.479 1.00 34.47 167 SER A O 1
ATOM 1271 N N . ILE A 1 168 ? 27.997 -1.465 -10.846 1.00 35.91 168 ILE A N 1
ATOM 1272 C CA . ILE A 1 168 ? 26.901 -2.309 -11.383 1.00 35.91 168 ILE A CA 1
ATOM 1273 C C . ILE A 1 168 ? 26.213 -1.638 -12.585 1.00 35.91 168 ILE A C 1
ATOM 1275 O O . ILE A 1 168 ? 25.660 -2.317 -13.449 1.00 35.91 168 ILE A O 1
ATOM 1279 N N . VAL A 1 169 ? 26.238 -0.299 -12.668 1.00 38.94 169 VAL A N 1
ATOM 1280 C CA . VAL A 1 169 ? 25.840 0.395 -13.906 1.00 38.94 169 VAL A CA 1
ATOM 1281 C C . VAL A 1 169 ? 26.813 0.042 -15.028 1.00 38.94 169 VAL A C 1
ATOM 1283 O O . VAL A 1 169 ? 26.363 -0.293 -16.115 1.00 38.94 169 VAL A O 1
ATOM 1286 N N . TYR A 1 170 ? 28.116 0.068 -14.727 1.00 38.94 170 TYR A N 1
ATOM 1287 C CA . TYR A 1 170 ? 29.195 -0.277 -15.653 1.00 38.94 170 TYR A CA 1
ATOM 1288 C C . TYR A 1 170 ? 29.094 -1.719 -16.177 1.00 38.94 170 TYR A C 1
ATOM 1290 O O . TYR A 1 170 ? 29.258 -1.936 -17.369 1.00 38.94 170 TYR A O 1
ATOM 1298 N N . GLU A 1 171 ? 28.755 -2.693 -15.326 1.00 38.66 171 GLU A N 1
ATOM 1299 C CA . GLU A 1 171 ? 28.645 -4.106 -15.737 1.00 38.66 171 GLU A CA 1
ATOM 1300 C C . GLU A 1 171 ? 27.438 -4.407 -16.641 1.00 38.66 171 GLU A C 1
ATOM 1302 O O . GLU A 1 171 ? 27.470 -5.375 -17.396 1.00 38.66 171 GLU A O 1
ATOM 1307 N N . ARG A 1 172 ? 26.366 -3.600 -16.587 1.00 38.56 172 ARG A N 1
ATOM 1308 C CA . ARG A 1 172 ? 25.196 -3.766 -17.475 1.00 38.56 172 ARG A CA 1
ATOM 1309 C C . ARG A 1 172 ? 25.259 -2.937 -18.754 1.00 38.56 172 ARG A C 1
ATOM 1311 O O . ARG A 1 172 ? 24.546 -3.266 -19.694 1.00 38.56 172 ARG A O 1
ATOM 1318 N N . THR A 1 173 ? 26.076 -1.888 -18.790 1.00 41.97 173 THR A N 1
ATOM 1319 C CA . THR A 1 173 ? 26.377 -1.110 -19.998 1.00 41.97 173 THR A CA 1
ATOM 1320 C C . THR A 1 173 ? 27.805 -1.432 -20.413 1.00 41.97 173 THR A C 1
ATOM 1322 O O . THR A 1 173 ? 28.709 -0.617 -20.226 1.00 41.97 173 THR A O 1
ATOM 1325 N N . GLY A 1 174 ? 28.037 -2.655 -20.894 1.00 40.78 174 GLY A N 1
ATOM 1326 C CA . GLY A 1 174 ? 29.318 -2.988 -21.508 1.00 40.78 174 GLY A CA 1
ATOM 1327 C C . GLY A 1 174 ? 29.638 -1.947 -22.582 1.00 40.78 174 GLY A C 1
ATOM 1328 O O . GLY A 1 174 ? 28.833 -1.741 -23.481 1.00 40.78 174 GLY A O 1
ATOM 1329 N N . ASN A 1 175 ? 30.767 -1.253 -22.438 1.00 52.31 175 ASN A N 1
ATOM 1330 C CA . ASN A 1 175 ? 31.366 -0.357 -23.434 1.00 52.31 175 ASN A CA 1
ATOM 1331 C C . ASN A 1 175 ? 30.527 0.798 -24.024 1.00 52.31 175 ASN A C 1
ATOM 1333 O O . ASN A 1 175 ? 31.014 1.463 -24.937 1.00 52.31 175 ASN A O 1
ATOM 1337 N N . GLU A 1 176 ? 29.327 1.109 -23.523 1.00 56.97 176 GLU A N 1
ATOM 1338 C CA . GLU A 1 176 ? 28.539 2.198 -24.115 1.00 56.97 176 GLU A CA 1
ATOM 1339 C C . GLU A 1 176 ? 29.204 3.575 -23.887 1.00 56.97 176 GLU A C 1
ATOM 1341 O O . GLU A 1 176 ? 29.464 3.965 -22.738 1.00 56.97 176 GLU A O 1
ATOM 1346 N N . PRO A 1 177 ? 29.461 4.345 -24.960 1.00 67.50 177 PRO A N 1
ATOM 1347 C CA . PRO A 1 177 ? 30.149 5.625 -24.874 1.00 67.50 177 PRO A CA 1
ATOM 1348 C C . PRO A 1 177 ? 29.337 6.651 -24.063 1.00 67.50 177 PRO A C 1
ATOM 1350 O O . PRO A 1 177 ? 28.178 6.943 -24.374 1.00 67.50 177 PRO A O 1
ATOM 1353 N N . CYS A 1 178 ? 29.935 7.227 -23.010 1.00 79.81 178 CYS A N 1
ATOM 1354 C CA . CYS A 1 178 ? 29.252 8.193 -22.144 1.00 79.81 178 CYS A CA 1
ATOM 1355 C C . CYS A 1 178 ? 30.082 9.441 -21.812 1.00 79.81 178 CYS A C 1
ATOM 1357 O O . CYS A 1 178 ? 31.296 9.381 -21.614 1.00 79.81 178 CYS A O 1
ATOM 1359 N N . ILE A 1 179 ? 29.384 10.575 -21.694 1.00 86.19 179 ILE A N 1
ATOM 1360 C CA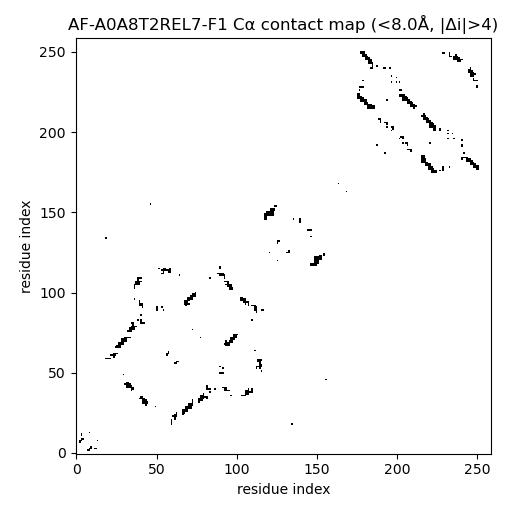 . ILE A 1 179 ? 29.946 11.874 -21.308 1.00 86.19 179 ILE A CA 1
ATOM 1361 C C . ILE A 1 179 ? 29.290 12.333 -20.009 1.00 86.19 179 ILE A C 1
ATOM 1363 O O . ILE A 1 179 ? 28.064 12.289 -19.855 1.00 86.19 179 ILE A O 1
ATOM 1367 N N . PHE A 1 180 ? 30.111 12.796 -19.069 1.00 86.94 180 PHE A N 1
ATOM 1368 C CA . PHE A 1 180 ? 29.638 13.496 -17.882 1.00 86.94 180 PHE A CA 1
ATOM 1369 C C . PHE A 1 180 ? 29.659 14.995 -18.116 1.00 86.94 180 PHE A C 1
ATOM 1371 O O . PHE A 1 180 ? 30.673 15.539 -18.544 1.00 86.94 180 PHE A O 1
ATOM 1378 N N . VAL A 1 181 ? 28.548 15.648 -17.782 1.00 87.38 181 VAL A N 1
ATOM 1379 C CA . VAL A 1 181 ? 28.379 17.096 -17.880 1.00 87.38 181 VAL A CA 1
ATOM 1380 C C . VAL A 1 181 ? 28.068 17.666 -16.499 1.00 87.38 181 VAL A C 1
ATOM 1382 O O . VAL A 1 181 ? 27.242 17.118 -15.769 1.00 87.38 181 VAL A O 1
ATOM 1385 N N . TRP A 1 182 ? 28.713 18.758 -16.105 1.00 89.12 182 TRP A N 1
ATOM 1386 C CA . TRP A 1 182 ? 28.448 19.440 -14.835 1.00 89.12 182 TRP A CA 1
ATOM 1387 C C . TRP A 1 182 ? 28.428 20.958 -15.009 1.00 89.12 182 TRP A C 1
ATOM 1389 O O . TRP A 1 182 ? 28.629 21.471 -16.108 1.00 89.12 182 TRP A O 1
ATOM 1399 N N . ASN A 1 183 ? 28.160 21.670 -13.909 1.00 89.25 183 ASN A N 1
ATOM 1400 C CA . ASN A 1 183 ? 27.930 23.118 -13.894 1.00 89.25 183 ASN A CA 1
ATOM 1401 C C . ASN A 1 183 ? 26.645 23.547 -14.627 1.00 89.25 183 ASN A C 1
ATOM 1403 O O . ASN A 1 183 ? 26.586 24.625 -15.211 1.00 89.25 183 ASN A O 1
ATOM 1407 N N . LEU A 1 184 ? 25.620 22.694 -14.596 1.00 87.00 184 LEU A N 1
ATOM 1408 C CA . LEU A 1 184 ? 24.348 22.961 -15.258 1.00 87.00 184 LEU A CA 1
ATOM 1409 C C . LEU A 1 184 ? 23.552 24.038 -14.515 1.00 87.00 184 LEU A C 1
ATOM 1411 O O . LEU A 1 184 ? 23.656 24.167 -13.292 1.00 87.00 184 LEU A O 1
ATOM 1415 N N . ASP A 1 185 ? 22.700 24.753 -15.247 1.00 86.88 185 ASP A N 1
ATOM 1416 C CA . ASP A 1 185 ? 21.668 25.578 -14.630 1.00 86.88 185 ASP A CA 1
ATOM 1417 C C . ASP A 1 185 ? 20.650 24.687 -13.893 1.00 86.88 185 ASP A C 1
ATOM 1419 O O . ASP A 1 185 ? 20.342 23.575 -14.339 1.00 86.88 185 ASP A O 1
ATOM 1423 N N . ILE A 1 186 ? 20.101 25.160 -12.771 1.00 82.94 186 ILE A N 1
ATOM 1424 C CA . ILE A 1 186 ? 19.185 24.366 -11.937 1.00 82.94 186 ILE A CA 1
ATOM 1425 C C . ILE A 1 186 ? 17.899 23.961 -12.677 1.00 82.94 186 ILE A C 1
ATOM 1427 O O . ILE A 1 186 ? 17.347 22.879 -12.429 1.00 82.94 186 ILE A O 1
ATOM 1431 N N . SER A 1 187 ? 17.465 24.796 -13.627 1.00 83.62 187 SER A N 1
ATOM 1432 C CA . SER A 1 187 ? 16.290 24.572 -14.469 1.00 83.62 187 SER A CA 1
ATOM 1433 C C . SER A 1 187 ? 16.560 23.653 -15.666 1.00 83.62 187 SER A C 1
ATOM 1435 O O . SER A 1 187 ? 15.612 23.244 -16.335 1.00 83.62 187 SER A O 1
ATOM 1437 N N . THR A 1 188 ? 17.821 23.268 -15.914 1.00 84.00 188 THR A N 1
ATOM 1438 C CA . THR A 1 188 ? 18.209 22.421 -17.054 1.00 84.00 188 THR A CA 1
ATOM 1439 C C . THR A 1 188 ? 17.449 21.095 -17.046 1.00 84.00 188 THR A C 1
ATOM 1441 O O . THR A 1 188 ? 17.463 20.334 -16.067 1.00 84.00 188 THR A O 1
ATOM 1444 N N . THR A 1 189 ? 16.788 20.795 -18.160 1.00 88.00 189 THR A N 1
ATOM 1445 C CA . THR A 1 189 ? 16.042 19.553 -18.365 1.00 88.00 189 THR A CA 1
ATOM 1446 C C . THR A 1 189 ? 16.843 18.546 -19.187 1.00 88.00 189 THR A C 1
ATOM 1448 O O . THR A 1 189 ? 17.846 18.864 -19.822 1.00 88.00 189 THR A O 1
ATOM 1451 N N . TRP A 1 190 ? 16.400 17.287 -19.183 1.00 86.31 190 TRP A N 1
ATOM 1452 C CA . TRP A 1 190 ? 17.042 16.241 -19.982 1.00 86.31 190 TRP A CA 1
ATOM 1453 C C . TRP A 1 190 ? 16.894 16.493 -21.489 1.00 86.31 190 TRP A C 1
ATOM 1455 O O . TRP A 1 190 ? 17.754 16.065 -22.251 1.00 86.31 190 TRP A O 1
ATOM 1465 N N . ARG A 1 191 ? 15.826 17.193 -21.907 1.00 87.62 191 ARG A N 1
ATOM 1466 C CA . ARG A 1 191 ? 15.602 17.593 -23.303 1.00 87.62 191 ARG A CA 1
ATOM 1467 C C . ARG A 1 191 ? 16.617 18.638 -23.727 1.00 87.62 191 ARG A C 1
ATOM 1469 O O . ARG A 1 191 ? 17.263 18.433 -24.740 1.00 87.62 191 ARG A O 1
ATOM 1476 N N . ASP A 1 192 ? 16.836 19.656 -22.892 1.00 89.38 192 ASP A N 1
ATOM 1477 C CA . ASP A 1 192 ? 17.834 20.701 -23.151 1.00 89.38 192 ASP A CA 1
ATOM 1478 C C . ASP A 1 192 ? 19.215 20.084 -23.424 1.00 89.38 192 ASP A C 1
ATOM 1480 O O . ASP A 1 192 ? 19.864 20.416 -24.408 1.00 89.38 192 ASP A O 1
ATOM 1484 N N . LEU A 1 193 ? 19.637 19.121 -22.595 1.00 88.50 193 LEU A N 1
ATOM 1485 C CA . LEU A 1 193 ? 20.912 18.416 -22.772 1.00 88.50 193 LEU A CA 1
ATOM 1486 C C . LEU A 1 193 ? 20.941 17.495 -23.991 1.00 88.50 193 LEU A C 1
ATOM 1488 O O . LEU A 1 193 ? 21.962 17.421 -24.668 1.00 88.50 193 LEU A O 1
ATOM 1492 N N . ARG A 1 194 ? 19.849 16.774 -24.258 1.00 87.56 194 ARG A N 1
ATOM 1493 C CA . ARG A 1 194 ? 19.749 15.894 -25.424 1.00 87.56 194 ARG A CA 1
ATOM 1494 C C . ARG A 1 194 ? 19.841 16.706 -26.708 1.00 87.56 194 ARG A C 1
ATOM 1496 O O . ARG A 1 194 ? 20.625 16.362 -27.581 1.00 87.56 194 ARG A O 1
ATOM 1503 N N . ASP A 1 195 ? 19.052 17.767 -26.807 1.00 87.62 195 ASP A N 1
ATOM 1504 C CA . ASP A 1 195 ? 18.963 18.598 -27.999 1.00 87.62 195 ASP A CA 1
ATOM 1505 C C . ASP A 1 195 ? 20.282 19.360 -28.204 1.00 87.62 195 ASP A C 1
ATOM 1507 O O . ASP A 1 195 ? 20.763 19.453 -29.327 1.00 87.62 195 ASP A O 1
ATOM 1511 N N . HIS A 1 196 ? 20.928 19.811 -27.120 1.00 88.50 196 HIS A N 1
ATOM 1512 C CA . HIS A 1 196 ? 22.263 20.412 -27.173 1.00 88.50 196 HIS A CA 1
ATOM 1513 C C . HIS A 1 196 ? 23.340 19.430 -27.644 1.00 88.50 196 HIS A C 1
ATOM 1515 O O . HIS A 1 196 ? 24.113 19.771 -28.528 1.00 88.50 196 HIS A O 1
ATOM 1521 N N . ALA A 1 197 ? 23.354 18.199 -27.126 1.00 86.25 197 ALA A N 1
ATOM 1522 C CA . ALA A 1 197 ? 24.307 17.172 -27.554 1.00 86.25 197 ALA A CA 1
ATOM 1523 C C . ALA A 1 197 ? 24.023 16.615 -28.961 1.00 86.25 197 ALA A C 1
ATOM 1525 O O . ALA A 1 197 ? 24.943 16.172 -29.640 1.00 86.25 197 ALA A O 1
ATOM 1526 N N . SER A 1 198 ? 22.769 16.666 -29.421 1.00 84.56 198 SER A N 1
ATOM 1527 C CA . SER A 1 198 ? 22.383 16.200 -30.762 1.00 84.56 198 SER A CA 1
ATOM 1528 C C . SER A 1 198 ? 22.761 17.189 -31.872 1.00 84.56 198 SER A C 1
ATOM 1530 O O . SER A 1 198 ? 22.779 16.799 -33.037 1.00 84.56 198 SER A O 1
ATOM 1532 N N . LYS A 1 199 ? 23.085 18.452 -31.544 1.00 83.19 199 LYS A N 1
ATOM 1533 C CA . LYS A 1 199 ? 23.583 19.443 -32.524 1.00 83.19 199 LYS A CA 1
ATOM 1534 C C . LYS A 1 199 ? 24.871 18.996 -33.208 1.00 83.19 199 LYS A C 1
ATOM 1536 O O . LYS A 1 199 ? 25.083 19.313 -34.370 1.00 83.19 199 LYS A O 1
ATOM 1541 N N . GLU A 1 200 ? 25.669 18.206 -32.504 1.00 74.19 200 GLU A N 1
ATOM 1542 C CA . GLU A 1 200 ? 26.941 17.666 -32.981 1.00 74.19 200 GLU A CA 1
ATOM 1543 C C . GLU A 1 200 ? 26.766 16.373 -33.802 1.00 74.19 200 GLU A C 1
ATOM 1545 O O . GLU A 1 200 ? 27.724 15.647 -34.051 1.00 74.19 200 GLU A O 1
ATOM 1550 N N . GLY A 1 201 ? 25.530 16.040 -34.199 1.00 67.38 201 GLY A N 1
ATOM 1551 C CA . GLY A 1 201 ? 25.226 14.881 -35.043 1.00 67.38 201 GLY A CA 1
ATOM 1552 C C . GLY A 1 201 ? 25.215 13.536 -34.311 1.00 67.38 201 GLY A C 1
ATOM 1553 O O . GLY A 1 201 ? 25.067 12.497 -34.952 1.00 67.38 201 GLY A O 1
ATOM 1554 N N . ALA A 1 202 ? 25.343 13.532 -32.982 1.00 74.56 202 ALA A N 1
ATOM 1555 C CA . ALA A 1 202 ? 25.363 12.310 -32.188 1.00 74.56 202 ALA A CA 1
ATOM 1556 C C . ALA A 1 202 ? 23.968 11.870 -31.726 1.00 74.56 202 ALA A C 1
ATOM 1558 O O . ALA A 1 202 ? 23.177 12.656 -31.201 1.00 74.56 202 ALA A O 1
ATOM 1559 N N . GLU A 1 203 ? 23.688 10.573 -31.862 1.00 77.81 203 GLU A N 1
ATOM 1560 C CA . GLU A 1 203 ? 22.435 9.973 -31.408 1.00 77.81 203 GLU A CA 1
ATOM 1561 C C . GLU A 1 203 ? 22.489 9.715 -29.892 1.00 77.81 203 GLU A C 1
ATOM 1563 O O . GLU A 1 203 ? 23.180 8.816 -29.402 1.00 77.81 203 GLU A O 1
ATOM 1568 N N . VAL A 1 204 ? 21.755 10.532 -29.132 1.00 83.50 204 VAL A N 1
ATOM 1569 C CA . VAL A 1 204 ? 21.669 10.420 -27.671 1.00 83.50 204 VAL A CA 1
ATOM 1570 C C . VAL A 1 204 ? 20.675 9.327 -27.280 1.00 83.50 204 VAL A C 1
ATOM 1572 O O . VAL A 1 204 ? 19.465 9.471 -27.451 1.00 83.50 204 VAL A O 1
ATOM 1575 N N . VAL A 1 205 ? 21.184 8.269 -26.653 1.00 82.31 205 VAL A N 1
ATOM 1576 C CA . VAL A 1 205 ? 20.392 7.133 -26.158 1.00 82.31 205 VAL A CA 1
ATOM 1577 C C . VAL A 1 205 ? 19.683 7.492 -24.855 1.00 82.31 205 VAL A C 1
ATOM 1579 O O . VAL A 1 205 ? 18.512 7.166 -24.651 1.00 82.31 205 VAL A O 1
ATOM 1582 N N . ARG A 1 206 ? 20.384 8.162 -23.929 1.00 81.19 206 ARG A N 1
ATOM 1583 C CA . ARG A 1 206 ? 19.832 8.461 -22.601 1.00 81.19 206 ARG A CA 1
ATOM 1584 C C . ARG A 1 206 ? 20.519 9.637 -21.922 1.00 81.19 206 ARG A C 1
ATOM 1586 O O . ARG A 1 206 ? 21.737 9.737 -21.924 1.00 81.19 206 ARG A O 1
ATOM 1593 N N . VAL A 1 207 ? 19.737 10.452 -21.214 1.00 84.50 207 VAL A N 1
ATOM 1594 C CA . VAL A 1 207 ? 20.240 11.508 -20.323 1.00 84.50 207 VAL A CA 1
ATOM 1595 C C . VAL A 1 207 ? 19.737 11.256 -18.904 1.00 84.50 207 VAL A C 1
ATOM 1597 O O . VAL A 1 207 ? 18.534 11.144 -18.676 1.00 84.50 207 VAL A O 1
ATOM 1600 N N . ASN A 1 208 ? 20.650 11.188 -17.937 1.00 81.25 208 ASN A N 1
ATOM 1601 C CA . ASN A 1 208 ? 20.321 11.114 -16.513 1.00 81.25 208 ASN A CA 1
ATOM 1602 C C . ASN A 1 208 ? 20.850 12.366 -15.805 1.00 81.25 208 ASN A C 1
ATOM 1604 O O . ASN A 1 208 ? 22.058 12.584 -15.804 1.00 81.25 208 ASN A O 1
ATOM 1608 N N . ILE A 1 209 ? 19.969 13.159 -15.186 1.00 84.88 209 ILE A N 1
ATOM 1609 C CA . ILE A 1 209 ? 20.344 14.353 -14.410 1.00 84.88 209 ILE A CA 1
ATOM 1610 C C . ILE A 1 209 ? 20.358 14.017 -12.918 1.00 84.88 209 ILE A C 1
ATOM 1612 O O . ILE A 1 209 ? 19.386 13.490 -12.375 1.00 84.88 209 ILE A O 1
ATOM 1616 N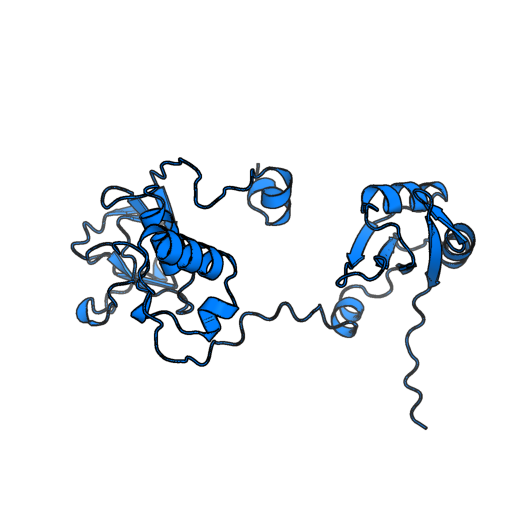 N . PHE A 1 210 ? 21.443 14.384 -12.250 1.00 81.88 210 PHE A N 1
ATOM 1617 C CA . PHE A 1 210 ? 21.671 14.246 -10.821 1.00 81.88 210 PHE A CA 1
ATOM 1618 C C . PHE A 1 210 ? 21.571 15.623 -10.155 1.00 81.88 210 PHE A C 1
ATOM 1620 O O . PHE A 1 210 ? 22.345 16.534 -10.453 1.00 81.88 210 PHE A O 1
ATOM 1627 N N . ARG A 1 211 ? 20.612 15.774 -9.236 1.00 83.12 211 ARG A N 1
ATOM 1628 C CA . ARG A 1 211 ? 20.437 16.974 -8.404 1.00 83.12 211 ARG A CA 1
ATOM 1629 C C . ARG A 1 211 ? 20.805 16.627 -6.962 1.00 83.12 211 ARG A C 1
ATOM 1631 O O . ARG A 1 211 ? 20.249 15.679 -6.412 1.00 83.12 211 ARG A O 1
ATOM 1638 N N . LYS A 1 212 ? 21.744 17.364 -6.361 1.00 73.44 212 LYS A N 1
ATOM 1639 C CA . LYS A 1 212 ? 22.209 17.139 -4.982 1.00 73.44 212 LYS A CA 1
ATOM 1640 C C . LYS A 1 212 ? 22.111 18.439 -4.180 1.00 73.44 212 LYS A C 1
ATOM 1642 O O . LYS A 1 212 ? 22.987 19.290 -4.280 1.00 73.44 212 LYS A O 1
ATOM 1647 N N . GLY A 1 213 ? 21.056 18.575 -3.373 1.00 69.12 213 GLY A N 1
ATOM 1648 C CA . GLY A 1 213 ? 20.841 19.755 -2.523 1.00 69.12 213 GLY A CA 1
ATOM 1649 C C . GLY A 1 213 ? 20.875 21.068 -3.315 1.00 69.12 213 GLY A C 1
ATOM 1650 O O . GLY A 1 213 ? 20.264 21.152 -4.376 1.00 69.12 213 GLY A O 1
ATOM 1651 N N . ASN A 1 214 ? 21.634 22.053 -2.820 1.00 62.88 214 ASN A N 1
ATOM 1652 C CA . ASN A 1 214 ? 21.834 23.359 -3.469 1.00 62.88 214 ASN A CA 1
ATOM 1653 C C . ASN A 1 214 ? 23.002 23.387 -4.475 1.00 62.88 214 ASN A C 1
ATOM 1655 O O . ASN A 1 214 ? 23.367 24.454 -4.966 1.00 62.88 214 ASN A O 1
ATOM 1659 N N . SER A 1 215 ? 23.638 22.250 -4.769 1.00 75.62 215 SER A N 1
ATOM 1660 C CA . SER A 1 215 ? 24.723 22.206 -5.751 1.00 75.62 215 SER A CA 1
ATOM 1661 C C . SER A 1 215 ? 24.179 22.287 -7.177 1.00 75.62 215 SER A C 1
ATOM 1663 O O . SER A 1 215 ? 23.108 21.754 -7.480 1.00 75.62 215 SER A O 1
ATOM 1665 N N . ARG A 1 216 ? 24.955 22.910 -8.075 1.00 79.31 216 ARG A N 1
ATOM 1666 C CA . ARG A 1 216 ? 24.641 22.936 -9.510 1.00 79.31 216 ARG A CA 1
ATOM 1667 C C . ARG A 1 216 ? 24.479 21.502 -10.038 1.00 79.31 216 ARG A C 1
ATOM 1669 O O . ARG A 1 216 ? 25.322 20.658 -9.712 1.00 79.31 216 ARG A O 1
ATOM 1676 N N . PRO A 1 217 ? 23.420 21.196 -10.811 1.00 84.81 217 PRO A N 1
ATOM 1677 C CA . PRO A 1 217 ? 23.177 19.841 -11.278 1.00 84.81 217 PRO A CA 1
ATOM 1678 C C . PRO A 1 217 ? 24.305 19.288 -12.149 1.00 84.81 217 PRO A C 1
ATOM 1680 O O . PRO A 1 217 ? 25.075 20.013 -12.785 1.00 84.81 217 PRO A O 1
ATOM 1683 N N . MET A 1 218 ? 24.348 17.963 -12.195 1.00 87.06 218 MET A N 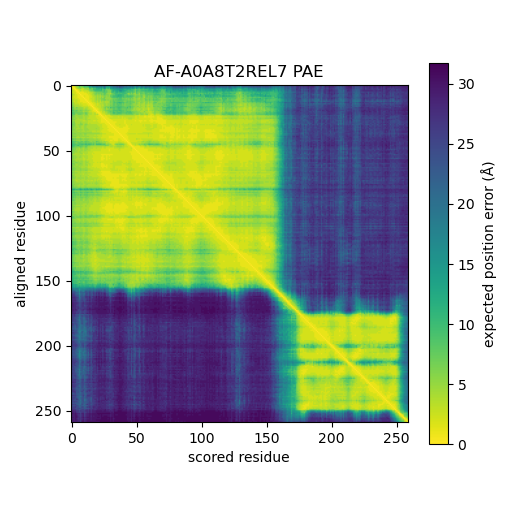1
ATOM 1684 C CA . MET A 1 218 ? 25.257 17.183 -13.026 1.00 87.06 218 MET A CA 1
ATOM 1685 C C . MET A 1 218 ? 24.426 16.250 -13.899 1.00 87.06 218 MET A C 1
ATOM 1687 O O . MET A 1 218 ? 23.304 15.904 -13.536 1.00 87.06 218 MET A O 1
ATOM 1691 N N . ALA A 1 219 ? 24.958 15.794 -15.021 1.00 87.12 219 ALA A N 1
ATOM 1692 C CA . ALA A 1 219 ? 24.288 14.838 -15.879 1.00 87.12 219 ALA A CA 1
ATOM 1693 C C . ALA A 1 219 ? 25.262 13.827 -16.472 1.00 87.12 219 ALA A C 1
ATOM 1695 O O . ALA A 1 219 ? 26.449 14.094 -16.637 1.00 87.12 219 ALA A O 1
ATOM 1696 N N . ARG A 1 220 ? 24.727 12.659 -16.816 1.00 87.00 220 ARG A N 1
ATOM 1697 C CA . ARG A 1 220 ? 25.398 11.659 -17.641 1.00 87.00 220 ARG A CA 1
ATOM 1698 C C . ARG A 1 220 ? 24.597 11.461 -18.917 1.00 87.00 220 ARG A C 1
ATOM 1700 O O . ARG A 1 220 ? 23.399 11.176 -18.837 1.00 87.00 220 ARG A O 1
ATOM 1707 N N . ILE A 1 221 ? 25.271 11.583 -20.053 1.00 87.88 221 ILE A N 1
ATOM 1708 C CA . ILE A 1 221 ? 24.712 11.401 -21.392 1.00 87.88 221 ILE A CA 1
ATOM 1709 C C . ILE A 1 221 ? 25.305 10.119 -21.976 1.00 87.88 221 ILE A C 1
ATOM 1711 O O . ILE A 1 221 ? 26.522 9.943 -21.957 1.00 87.88 221 ILE A O 1
ATOM 1715 N N . LEU A 1 222 ? 24.442 9.210 -22.422 1.00 84.00 222 LEU A N 1
ATOM 1716 C CA . LEU A 1 222 ? 24.806 7.979 -23.119 1.00 84.00 222 LEU A CA 1
ATOM 1717 C C . LEU A 1 222 ? 24.527 8.170 -24.604 1.00 84.00 222 LEU A C 1
ATOM 1719 O O . LEU A 1 222 ? 23.447 8.648 -24.969 1.00 84.00 222 LEU A O 1
ATOM 1723 N N . PHE A 1 223 ? 25.480 7.754 -25.424 1.00 81.62 223 PHE A N 1
ATOM 1724 C CA . PHE A 1 223 ? 25.408 7.812 -26.875 1.00 81.62 223 PHE A CA 1
ATOM 1725 C C . PHE A 1 223 ? 25.372 6.405 -27.458 1.00 81.62 223 PHE A C 1
ATOM 1727 O O . PHE A 1 223 ? 25.681 5.425 -26.779 1.00 81.62 223 PHE A O 1
ATOM 1734 N N . LYS A 1 224 ? 24.970 6.312 -28.722 1.00 78.75 224 LYS A N 1
ATOM 1735 C CA . LYS A 1 224 ? 24.975 5.055 -29.467 1.00 78.75 224 LYS A CA 1
ATOM 1736 C C . LYS A 1 224 ? 26.404 4.546 -29.673 1.00 78.75 224 LYS A C 1
ATOM 1738 O O . LYS A 1 224 ? 27.343 5.333 -29.792 1.00 78.75 224 LYS A O 1
ATOM 1743 N N . GLU A 1 225 ? 26.568 3.232 -29.730 1.00 69.12 225 GLU A N 1
ATOM 1744 C CA . GLU A 1 225 ? 27.839 2.597 -30.082 1.00 69.12 225 GLU A CA 1
ATOM 1745 C C . GLU A 1 225 ? 28.373 3.109 -31.438 1.00 69.12 225 GLU A C 1
ATOM 1747 O O . GLU A 1 225 ? 27.595 3.345 -32.363 1.00 69.12 225 GLU A O 1
ATOM 1752 N N . GLY A 1 226 ? 29.691 3.328 -31.540 1.00 67.88 226 GLY A N 1
ATOM 1753 C CA . GLY A 1 226 ? 30.341 3.912 -32.727 1.00 67.88 226 GLY A CA 1
ATOM 1754 C C . GLY A 1 226 ? 30.351 5.447 -32.782 1.00 67.88 226 GLY A C 1
ATOM 1755 O O . GLY A 1 226 ? 30.759 6.020 -33.786 1.00 67.88 226 GLY A O 1
ATOM 1756 N N . THR A 1 227 ? 29.906 6.122 -31.719 1.00 74.69 227 THR A N 1
ATOM 1757 C CA . THR A 1 227 ? 29.962 7.588 -31.615 1.00 74.69 227 THR A CA 1
ATOM 1758 C C . THR A 1 227 ? 31.367 8.071 -31.224 1.00 74.69 227 THR A C 1
ATOM 1760 O O . THR A 1 227 ? 31.927 7.602 -30.233 1.00 74.69 227 THR A O 1
ATOM 1763 N N . GLU A 1 228 ? 31.897 9.069 -31.937 1.00 78.50 228 GLU A N 1
ATOM 1764 C CA . GLU A 1 228 ? 33.188 9.721 -31.655 1.00 78.50 228 GLU A CA 1
ATOM 1765 C C . GLU A 1 228 ? 33.119 10.637 -30.417 1.00 78.50 228 GLU A C 1
ATOM 1767 O O . GLU A 1 228 ? 32.800 11.827 -30.492 1.00 78.50 228 GLU A O 1
ATOM 1772 N N . ILE A 1 229 ? 33.402 10.074 -29.241 1.00 77.81 229 ILE A N 1
ATOM 1773 C CA . ILE A 1 229 ? 33.199 10.752 -27.951 1.00 77.81 229 ILE A CA 1
ATOM 1774 C C . ILE A 1 229 ? 34.160 11.912 -27.700 1.00 77.81 229 ILE A C 1
ATOM 1776 O O . ILE A 1 229 ? 33.771 12.891 -27.063 1.00 77.81 229 ILE A O 1
ATOM 1780 N N . GLU A 1 230 ? 35.395 11.836 -28.188 1.00 76.81 230 GLU A N 1
ATOM 1781 C CA . GLU A 1 230 ? 36.387 12.894 -27.969 1.00 76.81 230 GLU A CA 1
ATOM 1782 C C . GLU A 1 230 ? 35.963 14.211 -28.631 1.00 76.81 230 GLU A C 1
ATOM 1784 O O . GLU A 1 230 ? 36.016 15.269 -28.000 1.00 76.81 230 GLU A O 1
ATOM 1789 N N . ASN A 1 231 ? 35.430 14.138 -29.854 1.00 81.00 231 ASN A N 1
ATOM 1790 C CA . ASN A 1 231 ? 34.891 15.298 -30.567 1.00 81.00 231 ASN A CA 1
ATOM 1791 C C . ASN A 1 231 ? 33.695 15.906 -29.828 1.00 81.00 231 ASN A C 1
ATOM 1793 O O . ASN A 1 231 ? 33.620 17.122 -29.658 1.00 81.00 231 ASN A O 1
ATOM 1797 N N . LEU A 1 232 ? 32.801 15.061 -29.313 1.00 83.38 232 LEU A N 1
ATOM 1798 C CA . LEU A 1 232 ? 31.642 15.513 -28.547 1.00 83.38 232 LEU A CA 1
ATOM 1799 C C . LEU A 1 232 ? 32.020 16.164 -27.223 1.00 83.38 232 LEU A C 1
ATOM 1801 O O . LEU A 1 232 ? 31.389 17.137 -26.822 1.00 83.38 232 LEU A O 1
ATOM 1805 N N . VAL A 1 233 ? 33.040 15.658 -26.528 1.00 85.19 233 VAL A N 1
ATOM 1806 C CA . VAL A 1 233 ? 33.526 16.307 -25.306 1.00 85.19 233 VAL A CA 1
ATOM 1807 C C . VAL A 1 233 ? 34.120 17.668 -25.622 1.00 85.19 233 VAL A C 1
ATOM 1809 O O . VAL A 1 233 ? 33.807 18.614 -24.909 1.00 85.19 233 VAL A O 1
ATOM 1812 N N . ASN A 1 234 ? 34.907 17.791 -26.690 1.00 84.06 234 ASN A N 1
ATOM 1813 C CA . ASN A 1 234 ? 35.475 19.077 -27.095 1.00 84.06 234 ASN A CA 1
ATOM 1814 C C . ASN A 1 234 ? 34.395 20.094 -27.490 1.00 84.06 234 ASN A C 1
ATOM 1816 O O . ASN A 1 234 ? 34.525 21.270 -27.163 1.00 84.06 234 ASN A O 1
ATOM 1820 N N . ALA A 1 235 ? 33.322 19.646 -28.147 1.00 85.19 235 ALA A N 1
ATOM 1821 C CA . ALA A 1 235 ? 32.196 20.502 -28.514 1.00 85.19 235 ALA A CA 1
ATOM 1822 C C . ALA A 1 235 ? 31.323 20.893 -27.306 1.00 85.19 235 ALA A C 1
ATOM 1824 O O . ALA A 1 235 ? 30.843 22.022 -27.208 1.00 85.19 235 ALA A O 1
ATOM 1825 N N . LEU A 1 236 ? 31.113 19.968 -26.365 1.00 87.50 236 LEU A N 1
ATOM 1826 C CA . LEU A 1 236 ? 30.274 20.200 -25.190 1.00 87.50 236 LEU A CA 1
ATOM 1827 C C . LEU A 1 236 ? 31.006 20.951 -24.075 1.00 87.50 236 LEU A C 1
ATOM 1829 O O . LEU A 1 236 ? 30.377 21.752 -23.376 1.00 87.50 236 LEU A O 1
ATOM 1833 N N . ASP A 1 237 ? 32.301 20.710 -23.869 1.00 88.94 237 ASP A N 1
ATOM 1834 C CA . ASP A 1 237 ? 33.060 21.369 -22.811 1.00 88.94 237 ASP A CA 1
ATOM 1835 C C . ASP A 1 237 ? 33.131 22.874 -23.075 1.00 88.94 237 ASP A C 1
ATOM 1837 O O . ASP A 1 237 ? 33.491 23.333 -24.153 1.00 88.94 237 ASP A O 1
ATOM 1841 N N . LYS A 1 238 ? 32.780 23.665 -22.058 1.00 89.31 238 LYS A N 1
ATOM 1842 C CA . LYS A 1 238 ? 32.717 25.135 -22.116 1.00 89.31 238 LYS A CA 1
ATOM 1843 C C . LYS A 1 238 ? 31.650 25.711 -23.052 1.00 89.31 238 LYS A C 1
ATOM 1845 O O . LYS A 1 238 ? 31.597 26.932 -23.188 1.00 89.31 238 LYS A O 1
ATOM 1850 N N . SER A 1 239 ? 30.777 24.887 -23.625 1.00 89.81 239 SER A N 1
ATOM 1851 C CA . SER A 1 239 ? 29.608 25.381 -24.356 1.00 89.81 239 SER A CA 1
ATOM 1852 C C . SER A 1 239 ? 28.584 26.022 -23.411 1.00 89.81 239 SER A C 1
ATOM 1854 O O . SER A 1 239 ? 28.549 25.748 -22.207 1.00 89.81 239 SER A O 1
ATOM 1856 N N . GLU A 1 240 ? 27.749 26.910 -23.943 1.00 90.69 240 GLU A N 1
ATOM 1857 C CA . GLU A 1 240 ? 26.699 27.564 -23.168 1.00 90.69 240 GLU A CA 1
ATOM 1858 C C . GLU A 1 240 ? 25.371 26.814 -23.309 1.00 90.69 240 GLU A C 1
ATOM 1860 O O . GLU A 1 240 ? 24.895 26.557 -24.416 1.00 90.69 240 GLU A O 1
ATOM 1865 N N . LEU A 1 241 ? 24.751 26.491 -22.174 1.00 87.38 241 LEU A N 1
ATOM 1866 C CA . LEU A 1 241 ? 23.418 25.911 -22.104 1.00 87.38 241 LEU A CA 1
ATOM 1867 C C . LEU A 1 241 ? 22.588 26.679 -21.076 1.00 87.38 241 LEU A C 1
ATOM 1869 O O . LEU A 1 241 ? 22.905 26.693 -19.886 1.00 87.38 241 LEU A O 1
ATOM 1873 N N . ARG A 1 242 ? 21.510 27.318 -21.545 1.00 82.94 242 ARG A N 1
ATOM 1874 C CA . ARG A 1 242 ? 20.584 28.119 -20.720 1.00 82.94 242 ARG A CA 1
ATOM 1875 C C . ARG A 1 242 ? 21.288 29.174 -19.849 1.00 82.94 242 ARG A C 1
ATOM 1877 O O . ARG A 1 242 ? 20.962 29.320 -18.675 1.00 82.94 242 ARG A O 1
ATOM 1884 N N . GLY A 1 243 ? 22.270 29.884 -20.406 1.00 81.25 243 GLY A N 1
ATOM 1885 C CA . GLY A 1 243 ? 23.022 30.917 -19.682 1.00 81.25 243 GLY A CA 1
ATOM 1886 C C . GLY A 1 243 ? 24.090 30.382 -18.722 1.00 81.25 243 GLY A C 1
ATOM 1887 O O . GLY A 1 243 ? 24.749 31.165 -18.042 1.00 81.25 243 GLY A O 1
ATOM 1888 N N . SER A 1 244 ? 24.279 29.060 -18.638 1.00 83.12 244 SER A N 1
ATOM 1889 C CA . SER A 1 244 ? 25.364 28.441 -17.875 1.00 83.12 244 SER A CA 1
ATOM 1890 C C . SER A 1 244 ? 26.403 27.831 -18.806 1.00 83.12 244 SER A C 1
ATOM 1892 O O . SER A 1 244 ? 26.080 27.041 -19.690 1.00 83.12 244 SER A O 1
ATOM 1894 N N . MET A 1 245 ? 27.671 28.158 -18.569 1.00 89.75 245 MET A N 1
ATOM 1895 C CA . MET A 1 245 ? 28.793 27.502 -19.236 1.00 89.75 245 MET A CA 1
ATOM 1896 C C . MET A 1 245 ? 28.981 26.098 -18.660 1.00 89.75 245 MET A C 1
ATOM 1898 O O . MET A 1 245 ? 29.409 25.946 -17.512 1.00 89.75 245 MET A O 1
ATOM 1902 N N . ILE A 1 246 ? 28.675 25.071 -19.444 1.00 91.00 246 ILE A N 1
ATOM 1903 C CA . ILE A 1 246 ? 28.769 23.684 -18.994 1.00 91.00 246 ILE A CA 1
ATOM 1904 C C . ILE A 1 246 ? 30.213 23.186 -19.078 1.00 91.00 246 ILE A C 1
ATOM 1906 O O . ILE A 1 246 ? 31.072 23.765 -19.747 1.00 91.00 246 ILE A O 1
ATOM 1910 N N . ARG A 1 247 ? 30.499 22.106 -18.359 1.00 89.62 247 ARG A N 1
ATOM 1911 C CA . ARG A 1 247 ? 31.769 21.386 -18.454 1.00 89.62 247 ARG A CA 1
ATOM 1912 C C . ARG A 1 247 ? 31.507 19.935 -18.798 1.00 89.62 247 ARG A C 1
ATOM 1914 O O . ARG A 1 247 ? 30.560 19.375 -18.250 1.00 89.62 247 ARG A O 1
ATOM 1921 N N . ALA A 1 248 ? 32.321 19.351 -19.669 1.00 88.31 248 ALA A N 1
ATOM 1922 C CA . ALA A 1 248 ? 32.144 17.989 -20.158 1.00 88.31 248 ALA A CA 1
ATOM 1923 C C . ALA A 1 248 ? 33.445 17.184 -20.062 1.00 88.31 248 ALA A C 1
ATOM 1925 O O . ALA A 1 248 ? 34.533 17.712 -20.273 1.00 88.31 248 ALA A O 1
ATOM 1926 N N . LYS A 1 249 ? 33.348 15.891 -19.733 1.00 84.19 249 LYS A N 1
ATOM 1927 C CA . LYS A 1 249 ? 34.500 14.977 -19.720 1.00 84.19 249 LYS A CA 1
ATOM 1928 C C . LYS A 1 249 ? 34.084 13.552 -20.063 1.00 84.19 249 LYS A C 1
ATOM 1930 O O . LYS A 1 249 ? 33.004 13.102 -19.668 1.00 84.19 249 LYS A O 1
ATOM 1935 N N . VAL A 1 250 ? 34.985 12.835 -20.731 1.00 80.88 250 VAL A N 1
ATOM 1936 C CA . VAL A 1 250 ? 34.916 11.378 -20.878 1.00 80.88 250 VAL A CA 1
ATOM 1937 C C . VAL A 1 250 ? 35.094 10.730 -19.509 1.00 80.88 250 VAL A C 1
ATOM 1939 O O . VAL A 1 250 ? 35.912 11.165 -18.694 1.00 80.88 250 VAL A O 1
ATOM 1942 N N . ASN A 1 251 ? 34.333 9.676 -19.244 1.00 66.75 251 ASN A N 1
ATOM 1943 C CA . ASN A 1 251 ? 34.556 8.856 -18.065 1.00 66.75 251 ASN A CA 1
ATOM 1944 C C . ASN A 1 251 ? 35.793 7.968 -18.297 1.00 66.75 251 ASN A C 1
ATOM 1946 O O . ASN A 1 251 ? 35.695 6.939 -18.955 1.00 66.75 251 ASN A O 1
ATOM 1950 N N . SER A 1 252 ? 36.961 8.360 -17.786 1.00 48.00 252 SER A N 1
ATOM 1951 C CA . SER A 1 252 ? 38.095 7.438 -17.665 1.00 48.00 252 SER A CA 1
ATOM 1952 C C . SER A 1 252 ? 37.825 6.502 -16.488 1.00 48.00 252 SER A C 1
ATOM 1954 O O . SER A 1 252 ? 37.597 6.979 -15.372 1.00 48.00 252 SER A O 1
ATOM 1956 N N . VAL A 1 253 ? 37.865 5.188 -16.718 1.00 36.00 253 VAL A N 1
ATOM 1957 C CA . VAL A 1 253 ? 37.912 4.185 -15.643 1.00 36.00 253 VAL A CA 1
ATOM 1958 C C . VAL A 1 253 ? 39.019 4.605 -14.663 1.00 36.00 253 VAL A C 1
ATOM 1960 O O . VAL A 1 253 ? 40.127 4.893 -15.122 1.00 36.00 253 VAL A O 1
ATOM 1963 N N . PRO A 1 254 ? 38.780 4.692 -13.342 1.00 29.06 254 PRO A N 1
ATOM 1964 C CA . PRO A 1 254 ? 39.884 4.757 -12.398 1.00 29.06 254 PRO A CA 1
ATOM 1965 C C . PRO A 1 254 ? 40.678 3.463 -12.584 1.00 29.06 254 PRO A C 1
ATOM 1967 O O . PRO A 1 254 ? 40.175 2.389 -12.265 1.00 29.06 254 PRO A O 1
ATOM 1970 N N . THR A 1 255 ? 41.878 3.526 -13.159 1.00 30.84 255 THR A N 1
ATOM 1971 C CA . THR A 1 255 ? 42.803 2.399 -13.049 1.00 30.84 255 THR A CA 1
ATOM 1972 C C . THR A 1 255 ? 43.089 2.236 -11.569 1.00 30.84 255 THR A C 1
ATOM 1974 O O . THR A 1 255 ? 43.511 3.205 -10.934 1.00 30.84 255 THR A O 1
ATOM 1977 N N . ASP A 1 256 ? 42.819 1.049 -11.028 1.00 33.38 256 ASP A N 1
ATOM 1978 C CA . ASP A 1 256 ? 43.180 0.659 -9.668 1.00 33.38 256 ASP A CA 1
ATOM 1979 C C . ASP A 1 256 ? 44.698 0.806 -9.483 1.00 33.38 256 ASP A C 1
ATOM 1981 O O . ASP A 1 256 ? 45.478 -0.124 -9.669 1.00 33.38 256 ASP A O 1
ATOM 1985 N N . GLY A 1 257 ? 45.127 2.015 -9.136 1.00 27.69 257 GLY A N 1
ATOM 1986 C CA . GLY A 1 257 ? 46.472 2.329 -8.703 1.00 27.69 257 GLY A CA 1
ATOM 1987 C C . GLY A 1 257 ? 46.555 2.078 -7.211 1.00 27.69 257 GLY A C 1
ATOM 1988 O O . GLY A 1 257 ? 46.434 3.006 -6.417 1.00 27.69 257 GLY A O 1
ATOM 1989 N N . LYS A 1 258 ? 46.746 0.812 -6.831 1.00 33.31 258 LYS A N 1
ATOM 1990 C CA . LYS A 1 258 ? 47.442 0.509 -5.582 1.00 33.31 258 LYS A CA 1
ATOM 1991 C C . LYS A 1 258 ? 48.884 0.990 -5.735 1.00 33.31 258 LYS A C 1
ATOM 1993 O O . LYS A 1 258 ? 49.619 0.484 -6.581 1.00 33.31 258 LYS A O 1
ATOM 1998 N N . SER A 1 259 ? 49.282 1.938 -4.904 1.00 29.66 259 SER A N 1
ATOM 1999 C CA . SER A 1 259 ? 50.644 2.088 -4.390 1.00 29.66 259 SER A CA 1
ATOM 2000 C C . SER A 1 259 ? 50.528 2.636 -2.980 1.00 29.66 259 SER A C 1
ATOM 2002 O O . SER A 1 259 ? 49.752 3.602 -2.807 1.00 29.66 259 SER A O 1
#

Nearest PDB structures (foldseek):
  2cqi-assembly1_A  TM=8.264E-01  e=6.140E-05  Homo sapiens
  5o2v-assembly1_A  TM=7.575E-01  e=3.271E-04  Homo sapiens
  7yex-assembly1_A  TM=8.126E-01  e=4.022E-03  Mus musculus
  6fqr-assembly1_A  TM=8.086E-01  e=4.022E-03  Homo sapiens
  2e44-assembly1_A  TM=6.637E-01  e=1.218E-03  Homo sapiens

pLDDT: mean 83.07, std 17.76, range [27.09, 98.69]

Organism: Ceratopteris richardii (NCBI:txid49495)

Radius of gyration: 24.98 Å; Cα contacts (8 Å, |Δi|>4): 394; chains: 1; bounding box: 69×53×55 Å